Protein AF-X1PRW5-F1 (afdb_monomer_lite)

Secondary structure (DSSP, 8-state):
--SSS--HHHHHHHHHHHHHHT--HHHHHHHHHHHHHHHHTTSS-TTTTTT----TT-HHHHHHHHHHHHHT-TTHHHHTTHHHHHHHHH-TTGGGT--EETTEEP-SS-TTT-HHHHHHHHHSSSTT-STT--STTPPTT-SPP--TT-SSS-HHHHHHHHHHHHHHHHTT--HHHHTT-SSTHHHHHHHHHHH-----HHHHHHHHHHHHHHHHHHHHHTT--GGGPPPP--

Sequence (234 aa):
MNCSGFNLESIIKANDICNRYGLDTISAGATIAFAIECYENGIITKADTDGIEMTWGNHESIVAMTEKLAKREGFGTVLADGVKVAAEKIGKGSEKYAIHIHGQELPAHDPKLGYFYQTTYRLDATPARHTQGSEEGAPPGLLPDFDKESFSGRGEAHKVGSNFNHIVNSAGMCMFMAMTLPAADVVTEFMSAVTGWDMTMGELLKTGERISNLRQAFNIREGLNPLQFKVPDR

Organism: NCBI:txid412755

Radius of gyration: 20.56 Å; chains: 1; bounding box: 47×37×55 Å

Foldseek 3Di:
DPQDADDPVLVVLLVVLCVVLVHDPQQLVLLLNLVQVCDVVVLDHCVQLVNQNSHRNPSVSSNVLSNCLSVCHRNSVLSVQGLVSSCVVSPPPSVLSRAAWVRHHAGDDDCVPVLLQVCCQLPFLHHRDPQLWALPLAAPPQADDDDRPDNPDRVRSRLSGSLLSQLCVVVVHDSVVRSPDNGSCVSQVVCCVVPVDNDDSVRSSVVSVVVRVVSVVVCVVVVHDSVPIDHNPD

Structure (mmCIF, N/CA/C/O backbone):
data_AF-X1PRW5-F1
#
_entry.id   AF-X1PRW5-F1
#
loop_
_atom_site.group_PDB
_atom_site.id
_atom_site.type_symbol
_atom_site.label_atom_id
_atom_site.label_alt_id
_atom_site.label_comp_id
_atom_site.label_asym_id
_atom_site.label_entity_id
_atom_site.label_seq_id
_atom_site.pdbx_PDB_ins_code
_atom_site.Cartn_x
_atom_site.Cartn_y
_atom_site.Cartn_z
_atom_site.occupancy
_atom_site.B_iso_or_equiv
_atom_site.auth_seq_id
_atom_site.auth_comp_id
_atom_site.auth_asym_id
_atom_site.auth_atom_id
_atom_site.pdbx_PDB_model_num
ATOM 1 N N . MET A 1 1 ? 3.510 0.772 11.621 1.00 53.69 1 MET A N 1
ATOM 2 C CA . MET A 1 1 ? 2.218 1.003 12.305 1.00 53.69 1 MET A CA 1
ATOM 3 C C . MET A 1 1 ? 2.063 2.491 12.540 1.00 53.69 1 MET A C 1
ATOM 5 O O . MET A 1 1 ? 2.949 3.085 13.142 1.00 53.69 1 MET A O 1
ATOM 9 N N . ASN A 1 2 ? 0.972 3.076 12.050 1.00 62.53 2 ASN A N 1
ATOM 10 C CA . ASN A 1 2 ? 0.712 4.518 12.081 1.00 62.53 2 ASN A CA 1
ATOM 11 C C . ASN A 1 2 ? -0.259 4.859 13.227 1.00 62.53 2 ASN A C 1
ATOM 13 O O . ASN A 1 2 ? -1.353 5.348 12.977 1.00 62.53 2 ASN A O 1
ATOM 17 N N . CYS A 1 3 ? 0.104 4.533 14.474 1.00 63.91 3 CYS A N 1
ATOM 18 C CA . CYS A 1 3 ? -0.812 4.612 15.626 1.00 63.91 3 CYS A CA 1
ATOM 19 C C . CYS A 1 3 ? -0.378 5.586 16.741 1.00 63.91 3 CYS A C 1
ATOM 21 O O . CYS A 1 3 ? -0.895 5.499 17.855 1.00 63.91 3 CYS A O 1
ATOM 23 N N . SER A 1 4 ? 0.534 6.521 16.436 1.00 67.31 4 SER A N 1
ATOM 24 C CA . SER A 1 4 ? 1.136 7.480 17.387 1.00 67.31 4 SER A CA 1
ATOM 25 C C . SER A 1 4 ? 1.838 6.811 18.589 1.00 67.31 4 SER A C 1
ATOM 27 O O . SER A 1 4 ? 1.732 5.609 18.791 1.00 67.31 4 SER A O 1
ATOM 29 N N . GLY A 1 5 ? 2.625 7.566 19.369 1.00 61.44 5 GLY A N 1
ATOM 30 C CA . GLY A 1 5 ? 3.293 7.046 20.577 1.00 61.44 5 GLY A CA 1
ATOM 31 C C . GLY A 1 5 ? 4.357 5.974 20.296 1.00 61.44 5 GLY A C 1
ATOM 32 O O . GLY A 1 5 ? 4.136 4.788 20.519 1.00 61.44 5 GLY A O 1
ATOM 33 N N . PHE A 1 6 ? 5.524 6.392 19.796 1.00 69.44 6 PHE A N 1
ATOM 34 C CA . PHE A 1 6 ? 6.603 5.494 19.367 1.00 69.44 6 PHE A CA 1
ATOM 35 C C . PHE A 1 6 ? 7.075 4.553 20.493 1.00 69.44 6 PHE A C 1
ATOM 37 O O . PHE A 1 6 ? 7.788 4.965 21.405 1.00 69.44 6 PHE A O 1
ATOM 44 N N . ASN A 1 7 ? 6.721 3.271 20.391 1.00 89.81 7 ASN A N 1
ATOM 45 C CA . ASN A 1 7 ? 7.249 2.189 21.218 1.00 89.81 7 ASN A CA 1
ATOM 46 C C . ASN A 1 7 ? 7.783 1.082 20.298 1.00 89.81 7 ASN A C 1
ATOM 48 O O . ASN A 1 7 ? 7.017 0.363 19.652 1.00 89.81 7 ASN A O 1
ATOM 52 N N . LEU A 1 8 ? 9.110 0.973 20.207 1.00 92.50 8 LEU A N 1
ATOM 53 C CA . LEU A 1 8 ? 9.770 0.073 19.260 1.00 92.50 8 LEU A CA 1
ATOM 54 C C . LEU A 1 8 ? 9.441 -1.403 19.525 1.00 92.50 8 LEU A C 1
ATOM 5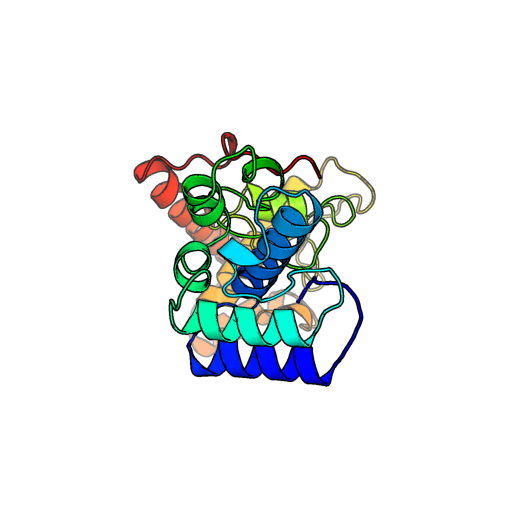6 O O . LEU A 1 8 ? 9.211 -2.153 18.580 1.00 92.50 8 LEU A O 1
ATOM 60 N N . GLU A 1 9 ? 9.369 -1.811 20.791 1.00 95.31 9 GLU A N 1
ATOM 61 C CA . GLU A 1 9 ? 9.072 -3.196 21.180 1.00 95.31 9 GLU A CA 1
ATOM 62 C C . GLU A 1 9 ? 7.692 -3.640 20.688 1.00 95.31 9 GLU A C 1
ATOM 64 O O . GLU A 1 9 ? 7.540 -4.725 20.129 1.00 95.31 9 GLU A O 1
ATOM 69 N N . SER A 1 10 ? 6.696 -2.767 20.809 1.00 93.94 10 SER A N 1
ATOM 70 C CA . SER A 1 10 ? 5.328 -3.042 20.369 1.00 93.94 10 SER A CA 1
ATOM 71 C C . SER A 1 10 ? 5.208 -3.054 18.848 1.00 93.94 10 SER A C 1
ATOM 73 O O . SER A 1 10 ? 4.496 -3.893 18.296 1.00 93.94 10 SER A O 1
ATOM 75 N N . ILE A 1 11 ? 5.964 -2.195 18.152 1.00 94.56 11 ILE A N 1
ATOM 76 C CA . ILE A 1 11 ? 6.066 -2.232 16.686 1.00 94.56 11 ILE A CA 1
ATOM 77 C C . ILE A 1 11 ? 6.661 -3.569 16.229 1.00 94.56 11 ILE A C 1
ATOM 79 O O . ILE A 1 11 ? 6.097 -4.221 15.348 1.00 94.56 11 ILE A O 1
ATOM 83 N N . ILE A 1 12 ? 7.766 -3.999 16.847 1.00 97.00 12 ILE A N 1
ATOM 84 C CA . ILE A 1 12 ? 8.397 -5.294 16.562 1.00 97.00 12 ILE A CA 1
ATOM 85 C C . ILE A 1 12 ? 7.413 -6.425 16.852 1.00 97.00 12 ILE A C 1
ATOM 87 O O . ILE A 1 12 ? 7.282 -7.338 16.035 1.00 97.00 12 ILE A O 1
ATOM 91 N N . LYS A 1 13 ? 6.686 -6.359 17.974 1.00 97.69 13 LYS A N 1
ATOM 92 C CA . LYS A 1 13 ? 5.756 -7.416 18.354 1.00 97.69 13 LYS A CA 1
ATOM 93 C C . LYS A 1 13 ? 4.585 -7.535 17.385 1.00 97.69 13 LYS A C 1
ATOM 95 O O . LYS A 1 13 ? 4.296 -8.642 16.946 1.00 97.69 13 LYS A O 1
ATOM 100 N N . ALA A 1 14 ? 3.931 -6.440 17.008 1.00 97.00 14 ALA A N 1
ATOM 101 C CA . ALA A 1 14 ? 2.835 -6.528 16.045 1.00 97.00 14 ALA A CA 1
ATOM 102 C C . ALA A 1 14 ? 3.321 -6.863 14.620 1.00 97.00 14 ALA A C 1
ATOM 104 O O . ALA A 1 14 ? 2.603 -7.541 13.887 1.00 97.00 14 ALA A O 1
ATOM 105 N N . ASN A 1 15 ? 4.565 -6.526 14.256 1.00 97.75 15 ASN A N 1
ATOM 106 C CA . ASN A 1 15 ? 5.196 -7.050 13.041 1.00 97.75 15 ASN A CA 1
ATOM 107 C C . ASN A 1 15 ? 5.444 -8.572 13.115 1.00 97.75 15 ASN A C 1
ATOM 109 O O . ASN A 1 15 ? 5.162 -9.278 12.151 1.00 97.75 15 ASN A O 1
ATOM 113 N N . ASP A 1 16 ? 5.923 -9.096 14.251 1.00 98.44 16 ASP A N 1
ATOM 114 C CA . ASP A 1 16 ? 6.062 -10.545 14.497 1.00 98.44 16 ASP A CA 1
ATOM 115 C C . ASP A 1 16 ? 4.712 -11.266 14.392 1.00 98.44 16 ASP A C 1
ATOM 117 O O . ASP A 1 16 ? 4.636 -12.309 13.746 1.00 98.44 16 ASP A O 1
ATOM 121 N N . ILE A 1 17 ? 3.638 -10.683 14.938 1.00 98.50 17 ILE A N 1
ATOM 122 C CA . ILE A 1 17 ? 2.271 -11.204 14.777 1.00 98.50 17 ILE A CA 1
ATOM 123 C C . ILE A 1 17 ? 1.905 -11.258 13.292 1.00 98.50 17 ILE A C 1
ATOM 125 O O . ILE A 1 17 ? 1.560 -12.327 12.791 1.00 98.50 17 ILE A O 1
ATOM 129 N N . CYS A 1 18 ? 2.037 -10.145 12.562 1.00 98.50 18 CYS A N 1
ATOM 130 C CA . CYS A 1 18 ? 1.708 -10.114 11.136 1.00 98.50 18 CYS A CA 1
ATOM 131 C C . CYS A 1 18 ? 2.486 -11.179 10.352 1.00 98.50 18 CYS A C 1
ATOM 133 O O . CYS A 1 18 ? 1.889 -11.939 9.596 1.00 98.50 18 CYS A O 1
ATOM 135 N N . ASN A 1 19 ? 3.789 -11.316 10.599 1.00 98.38 19 ASN A N 1
ATOM 136 C CA . ASN A 1 19 ? 4.620 -12.313 9.929 1.00 98.38 19 ASN A CA 1
ATOM 137 C C . ASN A 1 19 ? 4.213 -13.756 10.263 1.00 98.38 19 ASN A C 1
ATOM 139 O O . ASN A 1 19 ? 4.172 -14.597 9.367 1.00 98.38 19 ASN A O 1
ATOM 143 N N . ARG A 1 20 ? 3.897 -14.062 11.530 1.00 98.44 20 ARG A N 1
ATOM 144 C CA . ARG A 1 20 ? 3.503 -15.419 11.955 1.00 98.44 20 ARG A CA 1
ATOM 145 C C . ARG A 1 20 ? 2.155 -15.852 11.395 1.00 98.44 20 ARG A C 1
ATOM 147 O O . ARG A 1 20 ? 1.983 -17.035 11.119 1.00 98.44 20 ARG A O 1
ATOM 154 N N . TYR A 1 21 ? 1.227 -14.912 11.236 1.00 98.38 21 TYR A N 1
ATOM 155 C CA . TYR A 1 21 ? -0.113 -15.181 10.710 1.00 98.38 21 TYR A CA 1
ATOM 156 C C . TYR A 1 21 ? -0.256 -14.887 9.208 1.00 98.38 21 TYR A C 1
ATOM 158 O O . TYR A 1 21 ? -1.325 -15.114 8.652 1.00 98.38 21 TYR A O 1
ATOM 166 N N . GLY A 1 22 ? 0.802 -14.415 8.537 1.00 98.00 22 GLY A N 1
ATOM 167 C CA . GLY A 1 22 ? 0.778 -14.111 7.104 1.00 98.00 22 GLY A CA 1
ATOM 168 C C . GLY A 1 22 ? -0.085 -12.896 6.745 1.00 98.00 22 GLY A C 1
ATOM 169 O O . GLY A 1 22 ? -0.762 -12.906 5.720 1.00 98.00 22 GLY A O 1
ATOM 170 N N . LEU A 1 23 ? -0.090 -11.866 7.593 1.00 98.19 23 LEU A N 1
ATOM 171 C CA . LEU A 1 23 ? -0.834 -10.625 7.382 1.00 98.19 23 LEU A CA 1
ATOM 172 C C . LEU A 1 23 ? 0.030 -9.550 6.721 1.00 98.19 23 LEU A C 1
ATOM 174 O O . LEU A 1 23 ? 1.207 -9.390 7.045 1.00 98.19 23 LEU A O 1
ATOM 178 N N . ASP A 1 24 ? -0.594 -8.742 5.865 1.00 97.81 24 ASP A N 1
ATOM 179 C CA . ASP A 1 24 ? 0.003 -7.499 5.384 1.00 97.81 24 ASP A CA 1
ATOM 180 C C . ASP A 1 24 ? 0.090 -6.471 6.522 1.00 97.81 24 ASP A C 1
ATOM 182 O O . ASP A 1 24 ? -0.923 -6.047 7.080 1.00 97.81 24 ASP A O 1
ATOM 186 N N . THR A 1 25 ? 1.309 -6.041 6.845 1.00 97.44 25 THR A N 1
ATOM 187 C CA . THR A 1 25 ? 1.573 -5.083 7.925 1.00 97.44 25 THR A CA 1
ATOM 188 C C . THR A 1 25 ? 1.007 -3.693 7.641 1.00 97.44 25 THR A C 1
ATOM 190 O O . THR A 1 25 ? 0.680 -2.974 8.592 1.00 97.44 25 THR A O 1
ATOM 193 N N . ILE A 1 26 ? 0.866 -3.310 6.365 1.00 97.12 26 ILE A N 1
ATOM 194 C CA . ILE A 1 26 ? 0.275 -2.024 5.973 1.00 97.12 26 ILE A CA 1
ATOM 195 C C . ILE A 1 26 ? -1.218 -2.048 6.290 1.00 97.12 26 ILE A C 1
ATOM 197 O O . ILE A 1 26 ? -1.680 -1.251 7.110 1.00 97.12 26 ILE A O 1
ATOM 201 N N . SER A 1 27 ? -1.947 -3.002 5.710 1.00 98.00 27 SER A N 1
ATOM 202 C CA . SER A 1 27 ? -3.396 -3.121 5.893 1.00 98.00 27 SER A CA 1
ATOM 203 C C . SER A 1 27 ? -3.765 -3.430 7.347 1.00 98.00 27 SER A C 1
ATOM 205 O O . SER A 1 27 ? -4.690 -2.819 7.883 1.00 98.00 27 SER A O 1
ATOM 207 N N . ALA A 1 28 ? -3.006 -4.289 8.043 1.00 98.12 28 ALA A N 1
ATOM 208 C CA . ALA A 1 28 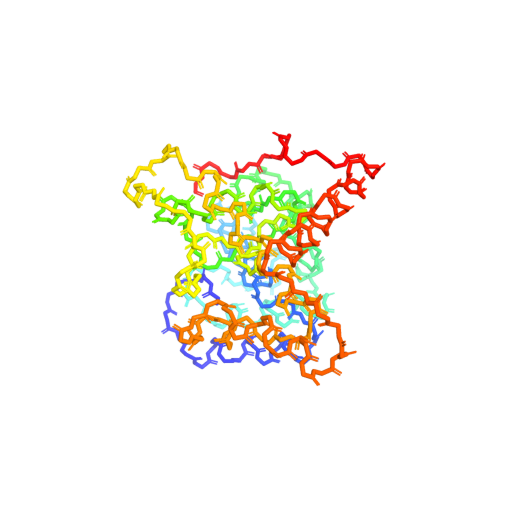? -3.202 -4.530 9.474 1.00 98.12 28 ALA A CA 1
ATOM 209 C C . ALA A 1 28 ? -3.012 -3.240 10.287 1.00 98.12 28 ALA A C 1
ATOM 211 O O . ALA A 1 28 ? -3.884 -2.864 11.068 1.00 98.12 28 ALA A O 1
ATOM 212 N N . GLY A 1 29 ? -1.911 -2.514 10.067 1.00 96.94 29 GLY A N 1
ATOM 213 C CA . GLY A 1 29 ? -1.639 -1.263 10.774 1.00 96.94 29 GLY A CA 1
ATOM 214 C C . GLY A 1 29 ? -2.689 -0.180 10.515 1.00 96.94 29 GLY A C 1
ATOM 215 O O . GLY A 1 29 ? -3.122 0.487 11.454 1.00 96.94 29 GLY A O 1
ATOM 216 N N . ALA A 1 30 ? -3.122 -0.023 9.264 1.00 97.31 30 ALA A N 1
ATOM 217 C CA . ALA A 1 30 ? -4.175 0.916 8.884 1.00 97.31 30 ALA A CA 1
ATOM 218 C C . ALA A 1 30 ? -5.539 0.527 9.479 1.00 97.31 30 ALA A C 1
ATOM 220 O O . ALA A 1 30 ? -6.275 1.393 9.947 1.00 97.31 30 ALA A O 1
ATOM 221 N N . THR A 1 31 ? -5.842 -0.769 9.555 1.00 98.38 31 THR A N 1
ATOM 222 C CA . THR A 1 31 ? -7.077 -1.272 10.170 1.00 98.38 31 THR A CA 1
ATOM 223 C C . THR A 1 31 ? -7.113 -1.046 11.679 1.00 98.38 31 THR A C 1
ATOM 225 O O . THR A 1 31 ? -8.146 -0.652 12.225 1.00 98.38 31 THR A O 1
ATOM 228 N N . ILE A 1 32 ? -5.984 -1.225 12.368 1.00 98.19 32 ILE A N 1
ATOM 229 C CA . ILE A 1 32 ? -5.884 -0.893 13.793 1.00 98.19 32 ILE A CA 1
ATOM 230 C C . ILE A 1 32 ? -6.011 0.619 14.016 1.00 98.19 32 ILE A C 1
ATOM 232 O O . ILE A 1 32 ? -6.745 1.036 14.909 1.00 98.19 32 ILE A O 1
ATOM 236 N N . ALA A 1 33 ? -5.368 1.446 13.185 1.00 97.56 33 ALA A N 1
ATOM 237 C CA . ALA A 1 33 ? -5.516 2.902 13.247 1.00 97.56 33 ALA A CA 1
ATOM 238 C C . ALA A 1 33 ? -6.976 3.345 13.034 1.00 97.56 33 ALA A C 1
ATOM 240 O O . ALA A 1 33 ? -7.482 4.180 13.780 1.00 97.56 33 ALA A O 1
ATOM 241 N N . PHE A 1 34 ? -7.680 2.729 12.081 1.00 98.19 34 PHE A N 1
ATOM 242 C CA . PHE A 1 34 ? -9.111 2.936 11.859 1.00 98.19 34 PHE A CA 1
ATOM 243 C C . PHE A 1 34 ? -9.955 2.598 13.099 1.00 98.19 34 PHE A C 1
ATOM 245 O O . PHE A 1 34 ? -10.841 3.372 13.469 1.00 98.19 34 PHE A O 1
ATOM 252 N N . ALA A 1 35 ? -9.669 1.478 13.771 1.00 98.38 35 ALA A N 1
ATOM 253 C CA . ALA A 1 35 ? -10.365 1.096 14.998 1.00 98.38 35 ALA A CA 1
ATOM 254 C C . ALA A 1 35 ? -10.123 2.103 16.137 1.00 98.38 35 ALA A C 1
ATOM 256 O O . ALA A 1 35 ? -11.071 2.472 16.829 1.00 98.38 35 ALA A O 1
ATOM 257 N N . ILE A 1 36 ? -8.884 2.583 16.299 1.00 98.31 36 ILE A N 1
ATOM 258 C CA . ILE A 1 36 ? -8.545 3.631 17.275 1.00 98.31 36 ILE A CA 1
ATOM 259 C C . ILE A 1 36 ? -9.337 4.906 16.988 1.00 98.31 36 ILE A C 1
ATOM 261 O O . ILE A 1 36 ? -9.973 5.465 17.878 1.00 98.31 36 ILE A O 1
ATOM 265 N N . GLU A 1 37 ? -9.360 5.347 15.732 1.00 97.75 37 GLU A N 1
ATOM 266 C CA . GLU A 1 37 ? -10.056 6.578 15.374 1.00 97.75 37 GLU A CA 1
ATOM 267 C C . GLU A 1 37 ? -11.575 6.462 15.560 1.00 97.75 37 GLU A C 1
ATOM 269 O O . GLU A 1 37 ? -12.209 7.383 16.080 1.00 97.75 37 GLU A O 1
ATOM 274 N N . CYS A 1 38 ? -12.163 5.311 15.222 1.00 98.50 38 CYS A N 1
ATOM 275 C CA . CYS A 1 38 ? -13.565 5.027 15.521 1.00 98.50 38 CYS A CA 1
ATOM 276 C C . CYS A 1 38 ? -13.846 5.065 17.028 1.00 98.50 38 CYS A C 1
ATOM 278 O O . CYS A 1 38 ? -14.889 5.571 17.442 1.00 98.50 38 CYS A O 1
ATOM 280 N N . TYR A 1 39 ? -12.939 4.541 17.851 1.00 98.56 39 TYR A N 1
ATOM 281 C CA . TYR A 1 39 ? -13.097 4.522 19.303 1.00 98.56 39 TYR A CA 1
ATOM 282 C C . TYR A 1 39 ? -13.032 5.933 19.895 1.00 98.56 39 TYR A C 1
ATOM 284 O O . TYR A 1 39 ? -13.921 6.330 20.646 1.00 98.56 39 TYR A O 1
ATOM 292 N N . GLU A 1 40 ? -12.038 6.734 19.506 1.00 97.94 40 GLU A N 1
ATOM 293 C CA . GLU A 1 40 ? -11.898 8.110 20.001 1.00 97.94 40 GLU A CA 1
ATOM 294 C C . GLU A 1 40 ? -13.038 9.034 19.561 1.00 97.94 40 GLU A C 1
ATOM 296 O O . GLU A 1 40 ? -13.379 9.982 20.267 1.00 97.94 40 GLU A O 1
ATOM 301 N N . ASN A 1 41 ? -13.674 8.731 18.429 1.00 98.00 41 ASN A N 1
ATOM 302 C CA . ASN A 1 41 ? -14.858 9.446 17.957 1.00 98.00 41 ASN A CA 1
ATOM 303 C C . ASN A 1 41 ? -16.180 8.839 18.472 1.00 98.00 41 ASN A C 1
ATOM 305 O O . ASN A 1 41 ? -17.253 9.240 18.022 1.00 98.00 41 ASN A O 1
ATOM 309 N N . GLY A 1 42 ? -16.133 7.878 19.403 1.00 98.06 42 GLY A N 1
ATOM 310 C CA . GLY A 1 42 ? -17.316 7.286 20.036 1.00 98.06 42 GLY A CA 1
ATOM 311 C C . GLY A 1 42 ? -18.171 6.406 19.116 1.00 98.06 42 GLY A C 1
ATOM 312 O O . GLY A 1 42 ? -19.320 6.104 19.442 1.00 98.06 42 GLY A O 1
ATOM 313 N N . ILE A 1 43 ? -17.637 5.997 17.964 1.00 98.56 43 ILE A N 1
ATOM 314 C CA . ILE A 1 43 ? -18.314 5.126 16.996 1.00 98.56 43 ILE A CA 1
ATOM 315 C C . ILE A 1 43 ? -18.363 3.682 17.506 1.00 98.56 43 ILE A C 1
ATOM 317 O O . ILE A 1 43 ? -19.391 2.997 17.398 1.00 98.56 43 ILE A O 1
ATOM 321 N N . ILE A 1 44 ? -17.247 3.246 18.090 1.00 98.50 44 ILE A N 1
ATOM 322 C CA . ILE A 1 44 ? -17.112 1.984 18.816 1.00 98.50 44 ILE A CA 1
ATOM 323 C C . ILE A 1 44 ? -16.729 2.281 20.264 1.00 98.50 44 ILE A C 1
ATOM 325 O O . ILE A 1 44 ? -16.202 3.345 20.582 1.00 98.50 44 ILE A O 1
ATOM 329 N N . THR A 1 45 ? -17.014 1.341 21.149 1.00 98.31 45 THR A N 1
ATOM 330 C CA . THR A 1 45 ? -16.869 1.494 22.595 1.00 98.31 45 THR A CA 1
ATOM 331 C C . THR A 1 45 ? -16.009 0.382 23.176 1.00 98.31 45 THR A C 1
ATOM 333 O O . THR A 1 45 ? -15.765 -0.641 22.540 1.00 98.31 45 THR A O 1
ATOM 336 N N . LYS A 1 46 ? -15.609 0.540 24.440 1.00 97.75 46 LYS A N 1
ATOM 337 C CA . LYS A 1 46 ? -14.873 -0.487 25.192 1.00 97.75 46 LYS A CA 1
ATOM 338 C C . LYS A 1 46 ? -15.626 -1.822 25.273 1.00 97.75 46 LYS A C 1
ATOM 340 O O . LYS A 1 46 ? -15.004 -2.870 25.399 1.00 97.75 46 LYS A O 1
ATOM 345 N N . ALA A 1 47 ? -16.958 -1.788 25.207 1.00 97.94 47 ALA A N 1
ATOM 346 C CA . ALA A 1 47 ? -17.777 -2.994 25.186 1.00 97.94 47 ALA A CA 1
ATOM 347 C C . ALA A 1 47 ? -17.676 -3.737 23.844 1.00 97.94 47 ALA A C 1
ATOM 349 O O . ALA A 1 47 ? -17.659 -4.963 23.839 1.00 97.94 47 ALA A O 1
ATOM 350 N N . ASP A 1 48 ? -17.561 -3.009 22.728 1.00 97.75 48 ASP A N 1
ATOM 351 C CA . ASP A 1 48 ? -17.411 -3.610 21.398 1.00 97.75 48 ASP A CA 1
ATOM 352 C C . ASP A 1 48 ? -16.058 -4.323 21.255 1.00 97.75 48 ASP A C 1
ATOM 354 O O . ASP A 1 48 ? -15.952 -5.329 20.561 1.00 97.75 48 ASP A O 1
ATOM 358 N N . THR A 1 49 ? -15.023 -3.821 21.933 1.00 97.75 49 THR A N 1
ATOM 359 C CA . THR A 1 49 ? -13.623 -4.257 21.815 1.00 97.75 49 THR A CA 1
ATOM 360 C C . THR A 1 49 ? -13.184 -5.247 22.899 1.00 97.75 49 THR A C 1
ATOM 362 O O . THR A 1 49 ? -11.995 -5.332 23.209 1.00 97.75 49 THR A O 1
ATOM 365 N N . ASP A 1 50 ? -14.118 -5.997 23.494 1.00 95.75 50 ASP A N 1
ATOM 366 C CA . ASP A 1 50 ? -13.856 -6.963 24.578 1.00 95.75 50 ASP A CA 1
ATOM 367 C C . ASP A 1 50 ? -13.102 -6.357 25.782 1.00 95.75 50 ASP A C 1
ATOM 369 O O . ASP A 1 50 ? -12.279 -7.012 26.423 1.00 95.75 50 ASP A O 1
ATOM 373 N N . GLY A 1 51 ? -13.348 -5.083 26.092 1.00 97.25 51 GLY A N 1
ATOM 374 C CA . GLY A 1 51 ? -12.688 -4.383 27.192 1.00 97.25 51 GLY A CA 1
ATOM 375 C C . GLY A 1 51 ? -11.383 -3.672 26.820 1.00 97.25 51 GLY A C 1
ATOM 376 O O . GLY A 1 51 ? -10.804 -3.020 27.690 1.00 97.25 51 GLY A O 1
ATOM 377 N N . ILE A 1 52 ? -10.920 -3.760 25.570 1.00 98.06 52 ILE A N 1
ATOM 378 C CA . ILE A 1 52 ? -9.666 -3.139 25.116 1.00 98.06 52 ILE A CA 1
ATOM 379 C C . ILE A 1 52 ? -9.896 -1.657 24.790 1.00 98.06 52 ILE A C 1
ATOM 381 O O . ILE A 1 52 ? -10.735 -1.313 23.959 1.00 98.06 52 ILE A O 1
ATOM 385 N N . GLU A 1 53 ? -9.134 -0.759 25.412 1.00 97.75 53 GLU A N 1
ATOM 386 C CA . GLU A 1 53 ? -9.238 0.684 25.159 1.00 97.75 53 GLU A CA 1
ATOM 387 C C . GLU A 1 53 ? -8.413 1.078 23.930 1.00 97.75 53 GLU A C 1
ATOM 389 O O . GLU A 1 53 ? -7.188 1.193 23.998 1.00 97.75 53 GLU A O 1
ATOM 394 N N . MET A 1 54 ? -9.087 1.270 22.796 1.00 97.44 54 MET A N 1
ATOM 395 C CA . MET A 1 54 ? -8.451 1.577 21.513 1.00 97.44 54 MET A CA 1
ATOM 396 C C . MET A 1 54 ? -8.153 3.079 21.383 1.00 97.44 54 MET A C 1
ATOM 398 O O . MET A 1 54 ? -8.827 3.785 20.647 1.00 97.44 54 MET A O 1
ATOM 402 N N . THR A 1 55 ? -7.154 3.584 22.104 1.00 96.44 55 THR A N 1
ATOM 403 C CA . THR A 1 55 ? -6.718 4.996 22.050 1.00 96.44 55 THR A CA 1
ATOM 404 C C . THR A 1 55 ? -5.355 5.151 21.370 1.00 96.44 55 THR A C 1
ATOM 406 O O . THR A 1 55 ? -4.559 4.203 21.334 1.00 96.44 55 THR A O 1
ATOM 409 N N . TRP A 1 56 ? -5.055 6.335 20.819 1.00 95.75 56 TRP A N 1
ATOM 410 C CA . TRP A 1 56 ? -3.747 6.574 20.192 1.00 95.75 56 TRP A CA 1
ATOM 411 C C . TRP A 1 56 ? -2.605 6.411 21.201 1.00 95.75 56 TRP A C 1
ATOM 413 O O . TRP A 1 56 ? -2.686 6.861 22.343 1.00 95.75 56 TRP A O 1
ATOM 423 N N . GLY A 1 57 ? -1.511 5.782 20.768 1.00 93.25 57 GLY A N 1
ATOM 424 C CA . GLY A 1 57 ? -0.342 5.531 21.614 1.00 93.25 57 GLY A CA 1
ATOM 425 C C . GLY A 1 57 ? -0.512 4.432 22.671 1.00 93.25 57 GLY A C 1
ATOM 426 O O . GLY A 1 57 ? 0.469 4.105 23.339 1.00 93.25 57 GLY A O 1
ATOM 427 N N . ASN A 1 58 ? -1.695 3.818 22.813 1.00 95.75 58 ASN A N 1
ATOM 428 C CA . ASN A 1 58 ? -1.877 2.668 23.699 1.00 95.75 58 ASN A CA 1
ATOM 429 C C . ASN A 1 58 ? -1.313 1.394 23.054 1.00 95.75 58 ASN A C 1
ATOM 431 O O . ASN A 1 58 ? -1.992 0.653 22.338 1.00 95.75 58 ASN A O 1
ATOM 435 N N . HIS A 1 59 ? -0.031 1.158 23.306 1.00 95.75 59 HIS A N 1
ATOM 436 C CA . HIS A 1 59 ? 0.727 0.089 22.678 1.00 95.75 59 HIS A CA 1
ATOM 437 C C . HIS A 1 59 ? 0.245 -1.321 23.061 1.00 95.75 59 HIS A C 1
ATOM 439 O O . HIS A 1 59 ? 0.274 -2.219 22.218 1.00 95.75 59 HIS A O 1
ATOM 445 N N . GLU A 1 60 ? -0.257 -1.520 24.286 1.00 96.00 60 GLU A N 1
ATOM 446 C CA . GLU A 1 60 ? -0.813 -2.810 24.724 1.00 96.00 60 GLU A CA 1
ATOM 447 C C . GLU A 1 60 ? -2.093 -3.139 23.954 1.00 96.00 60 GLU A C 1
ATOM 449 O O . GLU A 1 60 ? -2.220 -4.237 23.406 1.00 96.00 60 GLU A O 1
ATOM 454 N N . SER A 1 61 ? -2.998 -2.164 23.827 1.00 97.06 61 SER A N 1
ATOM 455 C CA . SER A 1 61 ? -4.231 -2.307 23.047 1.00 97.06 61 SER A CA 1
ATOM 456 C C . SER A 1 61 ? -3.957 -2.583 21.570 1.00 97.06 61 SER A C 1
ATOM 458 O O . SER A 1 61 ? -4.605 -3.448 20.980 1.00 97.06 61 SER A O 1
ATOM 460 N N . ILE A 1 62 ? -2.973 -1.900 20.972 1.00 97.25 62 ILE A N 1
ATOM 461 C CA . ILE A 1 62 ? -2.569 -2.116 19.573 1.00 97.25 62 ILE A CA 1
ATOM 462 C C . ILE A 1 62 ? -2.104 -3.559 19.361 1.00 97.25 62 ILE A C 1
ATOM 464 O O . ILE A 1 62 ? -2.585 -4.233 18.446 1.00 97.25 62 ILE A O 1
ATOM 468 N N . VAL A 1 63 ? -1.196 -4.057 20.206 1.00 97.94 63 VAL A N 1
ATOM 469 C CA . VAL A 1 63 ? -0.672 -5.426 20.089 1.00 97.94 63 VAL A CA 1
ATOM 470 C C . VAL A 1 63 ? -1.781 -6.454 20.323 1.00 97.94 63 VAL A C 1
ATOM 472 O O . VAL A 1 63 ? -1.931 -7.380 19.524 1.00 97.94 63 VAL A O 1
ATOM 475 N N . ALA A 1 64 ? -2.599 -6.267 21.363 1.00 98.31 64 ALA A N 1
ATOM 476 C CA . ALA A 1 64 ? -3.700 -7.171 21.688 1.00 98.31 64 ALA A CA 1
ATOM 477 C C . ALA A 1 64 ? -4.743 -7.242 20.561 1.00 98.31 64 ALA A C 1
ATOM 479 O O . ALA A 1 64 ? -5.147 -8.333 20.155 1.00 98.31 64 ALA A O 1
ATOM 480 N N . MET A 1 65 ? -5.148 -6.094 20.011 1.00 98.56 65 MET A N 1
ATOM 481 C CA . MET A 1 65 ? -6.112 -6.059 18.913 1.00 98.56 65 MET A CA 1
ATOM 482 C C . MET A 1 65 ? -5.517 -6.602 17.607 1.00 98.56 65 MET A C 1
ATOM 484 O O . MET A 1 65 ? -6.235 -7.246 16.847 1.00 98.56 65 MET A O 1
ATOM 488 N N . THR A 1 66 ? -4.212 -6.431 17.366 1.00 98.44 66 THR A N 1
ATOM 489 C CA . THR A 1 66 ? -3.529 -7.050 16.213 1.00 98.44 66 THR A CA 1
ATOM 490 C C . THR A 1 66 ? -3.571 -8.581 16.296 1.00 98.44 66 THR A C 1
ATOM 492 O O . THR A 1 66 ? -3.879 -9.238 15.303 1.00 98.44 66 THR A O 1
ATOM 495 N N . GLU A 1 67 ? -3.331 -9.166 17.475 1.00 98.56 67 GLU A N 1
ATOM 496 C CA . GLU A 1 67 ? -3.448 -10.619 17.690 1.00 98.56 67 GLU A CA 1
ATOM 497 C C . GLU A 1 67 ? -4.894 -11.104 17.481 1.00 98.56 67 GLU A C 1
ATOM 499 O O . GLU A 1 67 ? -5.123 -12.107 16.802 1.00 98.56 67 GLU A O 1
ATOM 504 N N . LYS A 1 68 ? -5.885 -10.375 18.013 1.00 98.75 68 LYS A N 1
ATOM 505 C CA . LYS A 1 68 ? -7.308 -10.705 17.828 1.00 98.75 68 LYS A CA 1
ATOM 506 C C . LYS A 1 68 ? -7.747 -10.592 16.370 1.00 98.75 68 LYS A C 1
ATOM 508 O O . LYS A 1 68 ? -8.516 -11.434 15.910 1.00 98.75 68 LYS A O 1
ATOM 513 N N . LEU A 1 69 ? -7.262 -9.586 15.640 1.00 98.56 69 LEU A N 1
ATOM 514 C CA . LEU A 1 69 ? -7.462 -9.445 14.195 1.00 98.56 69 LEU A CA 1
ATOM 515 C C . LEU A 1 69 ? -6.903 -10.670 13.469 1.00 98.56 69 LEU A C 1
ATOM 517 O O . LEU A 1 69 ? -7.624 -11.296 12.694 1.00 98.56 69 LEU A O 1
ATOM 521 N N . ALA A 1 70 ? -5.664 -11.060 13.778 1.00 98.56 70 ALA A N 1
ATOM 522 C CA . ALA A 1 70 ? -5.006 -12.211 13.167 1.00 98.56 70 ALA A CA 1
ATOM 523 C C . ALA A 1 70 ? -5.757 -13.530 13.396 1.00 98.56 70 ALA A C 1
ATOM 525 O O . ALA A 1 70 ? -5.855 -14.358 12.491 1.00 98.56 70 ALA A O 1
ATOM 526 N N . LYS A 1 71 ? -6.331 -13.703 14.590 1.00 98.50 71 LYS A N 1
ATOM 527 C CA . LYS A 1 71 ? -7.095 -14.897 14.972 1.00 98.50 71 LYS A CA 1
ATOM 528 C C . LYS A 1 71 ? -8.578 -14.843 14.612 1.00 98.50 71 LYS A C 1
ATOM 530 O O . LYS A 1 71 ? -9.266 -15.844 14.792 1.00 98.50 71 LYS A O 1
ATOM 535 N N . ARG A 1 72 ? -9.078 -13.703 14.116 1.00 98.38 72 ARG A N 1
ATOM 536 C CA . ARG A 1 72 ? -10.518 -13.433 13.944 1.00 98.38 72 ARG A CA 1
ATOM 537 C C . ARG A 1 72 ? -11.306 -13.706 15.235 1.00 98.38 72 ARG A C 1
ATOM 539 O O . ARG A 1 72 ? -12.281 -14.450 15.241 1.00 98.38 72 ARG A O 1
ATOM 546 N N . GLU A 1 73 ? -10.863 -13.112 16.340 1.00 98.50 73 GLU A N 1
ATOM 547 C CA . GLU A 1 73 ? -11.478 -13.275 17.663 1.00 98.50 73 GLU A CA 1
ATOM 548 C C . GLU A 1 73 ? -12.156 -11.987 18.133 1.00 98.50 73 GLU A C 1
ATOM 550 O O . GLU A 1 73 ? -11.544 -10.915 18.144 1.00 98.50 73 GLU A O 1
ATOM 555 N N . GLY A 1 74 ? -13.408 -12.092 18.588 1.00 97.94 74 GLY A N 1
ATOM 556 C CA . GLY A 1 74 ? -14.182 -10.943 19.070 1.00 97.94 74 GLY A CA 1
ATOM 557 C C . GLY A 1 74 ? -14.219 -9.822 18.031 1.00 97.94 74 GLY A C 1
ATOM 558 O O . GLY A 1 74 ? -14.460 -10.086 16.847 1.00 97.94 74 GLY A O 1
ATOM 559 N N . PHE A 1 75 ? -13.898 -8.593 18.446 1.00 98.31 75 PHE A N 1
ATOM 560 C CA . PHE A 1 75 ? -13.844 -7.443 17.533 1.00 98.31 75 PHE A CA 1
ATOM 561 C C . PHE A 1 75 ? -12.805 -7.585 16.407 1.00 98.31 75 PHE A C 1
ATOM 563 O O . PHE A 1 75 ? -12.975 -7.012 15.332 1.00 98.31 75 PHE A O 1
ATOM 570 N N . GLY A 1 76 ? -11.779 -8.423 16.584 1.00 98.38 76 GLY A N 1
ATOM 571 C CA . GLY A 1 76 ? -10.829 -8.752 15.521 1.00 98.38 76 GLY A CA 1
ATOM 572 C C . GLY A 1 76 ? -11.498 -9.352 14.278 1.00 98.38 76 GLY A C 1
ATOM 573 O O . GLY A 1 76 ? -11.056 -9.095 13.164 1.00 98.38 76 GLY A O 1
ATOM 574 N N . THR A 1 77 ? -12.620 -10.064 14.437 1.00 98.62 77 THR A N 1
ATOM 575 C CA . THR A 1 77 ? -13.434 -10.599 13.323 1.00 98.62 77 THR A CA 1
ATOM 576 C C . THR A 1 77 ? -14.039 -9.500 12.451 1.00 98.62 77 THR A C 1
ATOM 578 O O . THR A 1 77 ? -14.206 -9.672 11.242 1.00 98.62 77 THR A O 1
ATOM 581 N N . VAL A 1 78 ? -14.393 -8.366 13.062 1.00 98.44 78 VAL A N 1
ATOM 582 C CA . VAL A 1 78 ? -14.939 -7.204 12.349 1.00 98.44 78 VAL A CA 1
ATOM 583 C C . VAL A 1 78 ? -13.848 -6.579 11.483 1.00 98.44 78 VAL A C 1
ATOM 585 O O . VAL A 1 78 ? -14.102 -6.255 10.324 1.00 98.44 78 VAL A O 1
ATOM 588 N N . LEU A 1 79 ? -12.635 -6.490 12.031 1.00 98.50 79 LEU A N 1
ATOM 589 C CA . LEU A 1 79 ? -11.471 -5.851 11.420 1.00 98.50 79 LEU A CA 1
ATOM 590 C C . LEU A 1 79 ? -10.763 -6.711 10.359 1.00 98.50 79 LEU A C 1
ATOM 592 O O . LEU A 1 79 ? -10.158 -6.173 9.439 1.00 98.50 79 LEU A O 1
ATOM 596 N N . ALA A 1 80 ? -10.836 -8.038 10.455 1.00 98.12 80 ALA A N 1
ATOM 597 C CA . ALA A 1 80 ? -10.005 -8.954 9.668 1.00 98.12 80 ALA A CA 1
ATOM 598 C C . ALA A 1 80 ? -10.213 -8.931 8.138 1.00 98.12 80 ALA A C 1
ATOM 600 O O . ALA A 1 80 ? -9.438 -9.563 7.423 1.00 98.12 80 ALA A O 1
ATOM 601 N N . ASP A 1 81 ? -11.234 -8.231 7.636 1.00 97.62 81 ASP A N 1
ATOM 602 C CA . ASP A 1 81 ? -11.518 -8.096 6.198 1.00 97.62 81 ASP A CA 1
ATOM 603 C C . ASP A 1 81 ? -11.153 -6.698 5.643 1.00 97.62 81 ASP A C 1
ATOM 605 O O . ASP A 1 81 ? -11.605 -6.324 4.560 1.00 97.62 81 ASP A O 1
ATOM 609 N N . GLY A 1 82 ? -10.342 -5.926 6.378 1.00 98.12 82 GLY A N 1
ATOM 610 C CA . GLY A 1 82 ? -9.854 -4.601 5.976 1.00 98.12 82 GLY A CA 1
ATOM 611 C C . GLY A 1 82 ? -10.822 -3.460 6.297 1.00 98.12 82 GLY A C 1
ATOM 612 O O . GLY A 1 82 ? -11.988 -3.674 6.650 1.00 98.12 82 GLY A O 1
ATOM 613 N N . VAL A 1 83 ? -10.351 -2.217 6.174 1.00 98.12 83 VAL A N 1
ATOM 614 C CA . VAL A 1 83 ? -11.072 -1.022 6.654 1.00 98.12 83 VAL A CA 1
ATOM 615 C C . VAL A 1 83 ? -12.385 -0.784 5.923 1.00 98.12 83 VAL A C 1
ATOM 617 O O . VAL A 1 83 ? -13.342 -0.323 6.539 1.00 98.12 83 VAL A O 1
ATOM 620 N N . LYS A 1 84 ? -12.461 -1.118 4.628 1.00 98.06 84 LYS A N 1
ATOM 621 C CA . LYS A 1 84 ? -13.687 -0.941 3.839 1.00 98.06 84 LYS A CA 1
ATOM 622 C C . LYS A 1 84 ? -14.816 -1.813 4.390 1.00 98.06 84 LYS A C 1
ATOM 624 O O . LYS A 1 84 ? -15.885 -1.310 4.717 1.00 98.06 84 LYS A O 1
ATOM 629 N N . VAL A 1 85 ? -14.554 -3.112 4.534 1.00 98.50 85 VAL A N 1
ATOM 630 C CA . VAL A 1 85 ? -15.543 -4.078 5.032 1.00 98.50 85 VAL A CA 1
ATOM 631 C C . VAL A 1 85 ? -15.814 -3.856 6.520 1.00 98.50 85 VAL A C 1
ATOM 633 O O . VAL A 1 85 ? -16.956 -3.966 6.965 1.00 98.50 85 VAL A O 1
ATOM 636 N N . ALA A 1 86 ? -14.791 -3.508 7.304 1.00 98.56 86 ALA A N 1
ATOM 637 C CA . ALA A 1 86 ? -14.964 -3.173 8.712 1.00 98.56 86 ALA A CA 1
ATOM 638 C C . ALA A 1 86 ? -15.885 -1.955 8.892 1.00 98.56 86 ALA A C 1
ATOM 640 O O . ALA A 1 86 ? -16.788 -2.005 9.724 1.00 98.56 86 ALA A O 1
ATOM 641 N N . ALA A 1 87 ? -15.719 -0.902 8.087 1.00 98.44 87 ALA A N 1
ATOM 642 C CA . ALA A 1 87 ? -16.595 0.266 8.123 1.00 98.44 87 ALA A CA 1
ATOM 643 C C . ALA A 1 87 ? -18.046 -0.075 7.746 1.00 98.44 87 ALA A C 1
ATOM 645 O O . ALA A 1 87 ? -18.976 0.356 8.425 1.00 98.44 87 ALA A O 1
ATOM 646 N N . GLU A 1 88 ? -18.256 -0.914 6.726 1.00 98.25 88 GLU A N 1
ATOM 647 C CA . GLU A 1 88 ? -19.593 -1.408 6.359 1.00 98.25 88 GLU A CA 1
ATOM 648 C C . GLU A 1 88 ? -20.255 -2.185 7.512 1.00 98.25 88 GLU A C 1
ATOM 650 O O . GLU A 1 88 ? -21.432 -1.972 7.808 1.00 98.25 88 GLU A O 1
ATOM 655 N N . LYS A 1 89 ? -19.497 -3.050 8.203 1.00 98.25 89 LYS A N 1
ATOM 656 C CA . LYS A 1 89 ? -19.984 -3.830 9.356 1.00 98.25 89 LYS A CA 1
ATOM 657 C C . LYS A 1 89 ? -20.276 -2.961 10.584 1.00 98.25 89 LYS A C 1
ATOM 659 O O . LYS A 1 89 ? -21.252 -3.214 11.286 1.00 98.25 89 LYS A O 1
ATOM 664 N N . ILE A 1 90 ? -19.425 -1.975 10.871 1.00 98.31 90 ILE A N 1
ATOM 665 C CA . ILE A 1 90 ? -19.568 -1.077 12.030 1.00 98.31 90 ILE A CA 1
ATOM 666 C C . ILE A 1 90 ? -20.710 -0.077 11.800 1.00 98.31 90 ILE A C 1
ATOM 668 O O . ILE A 1 90 ? -21.464 0.235 12.727 1.00 98.31 90 ILE A O 1
ATOM 672 N N . GLY A 1 91 ? -20.844 0.431 10.573 1.00 98.00 91 GLY A N 1
ATOM 673 C CA . GLY A 1 91 ? -21.799 1.474 10.223 1.00 98.00 91 GLY A CA 1
ATOM 674 C C . GLY A 1 91 ? -21.518 2.783 10.965 1.00 98.00 91 GLY A C 1
ATOM 675 O O . GLY A 1 91 ? -20.363 3.147 11.190 1.00 98.00 91 GLY A O 1
ATOM 676 N N . LYS A 1 92 ? -22.583 3.501 11.347 1.00 97.62 92 LYS A N 1
ATOM 677 C CA . LYS A 1 92 ? -22.538 4.721 12.183 1.00 97.62 92 LYS A CA 1
ATOM 678 C C . LYS A 1 92 ? -21.646 5.856 11.641 1.00 97.62 92 LYS A C 1
ATOM 680 O O . LYS A 1 92 ? -21.135 6.655 12.418 1.00 97.62 92 LYS A O 1
ATOM 685 N N . GLY A 1 93 ? -21.456 5.951 10.326 1.00 96.81 93 GLY A N 1
ATOM 686 C CA . GLY A 1 93 ? -20.579 6.969 9.737 1.00 96.81 93 GLY A CA 1
ATOM 687 C C . GLY A 1 93 ? -19.086 6.630 9.821 1.00 96.81 93 GLY A C 1
ATOM 688 O O . GLY A 1 93 ? -18.246 7.504 9.589 1.00 96.81 93 GLY A O 1
ATOM 689 N N . SER A 1 94 ? -18.732 5.388 10.183 1.00 97.88 94 SER A N 1
ATOM 690 C CA . SER A 1 94 ? -17.336 4.953 10.308 1.00 97.88 94 SER A CA 1
ATOM 691 C C . SER A 1 94 ? -16.563 5.033 8.990 1.00 97.88 94 SER A C 1
ATOM 693 O O . SER A 1 94 ? -15.352 5.232 9.012 1.00 97.88 94 SER A O 1
ATOM 695 N N . GLU A 1 95 ? -17.232 4.997 7.836 1.00 96.50 95 GLU A N 1
ATOM 696 C CA . GLU A 1 95 ? -16.615 5.129 6.514 1.00 96.50 95 GLU A CA 1
ATOM 697 C C . GLU A 1 95 ? -15.794 6.416 6.353 1.00 96.50 95 GLU A C 1
ATOM 699 O O . GLU A 1 95 ? -14.836 6.447 5.582 1.00 96.50 95 GLU A O 1
ATOM 704 N N . LYS A 1 96 ? -16.109 7.464 7.127 1.00 95.25 96 LYS A N 1
ATOM 705 C CA . LYS A 1 96 ? -15.322 8.703 7.191 1.00 95.25 96 LYS A CA 1
ATOM 706 C C . LYS A 1 96 ? -13.879 8.466 7.656 1.00 95.25 96 LYS A C 1
ATOM 708 O O . LYS A 1 96 ? -12.979 9.213 7.268 1.00 95.25 96 LYS A O 1
ATOM 713 N N . TYR A 1 97 ? -13.662 7.451 8.486 1.00 96.44 97 TYR A N 1
ATOM 714 C CA . TYR A 1 97 ? -12.367 7.125 9.079 1.00 96.44 97 TYR A CA 1
ATOM 715 C C . TYR A 1 97 ? -11.606 6.047 8.291 1.00 96.44 97 TYR A C 1
ATOM 717 O O . TYR A 1 97 ? -10.406 5.872 8.496 1.00 96.44 97 TYR A O 1
ATOM 725 N N . ALA A 1 98 ? -12.260 5.350 7.358 1.00 96.62 98 ALA A N 1
ATOM 726 C CA . ALA A 1 98 ? -11.659 4.270 6.579 1.00 96.62 98 ALA A CA 1
ATOM 727 C C . ALA A 1 98 ? -10.784 4.809 5.428 1.00 96.62 98 ALA A C 1
ATOM 729 O O . ALA A 1 98 ? -11.282 5.248 4.392 1.00 96.62 98 ALA A O 1
ATOM 730 N N . ILE A 1 99 ? -9.459 4.765 5.599 1.00 95.69 99 ILE A N 1
ATOM 731 C CA . ILE A 1 99 ? -8.494 5.297 4.623 1.00 95.69 99 ILE A CA 1
ATOM 732 C C . ILE A 1 99 ? -8.063 4.223 3.630 1.00 95.69 99 ILE A C 1
ATOM 734 O O . ILE A 1 99 ? -7.157 3.436 3.895 1.00 95.69 99 ILE A O 1
ATOM 738 N N . HIS A 1 100 ? -8.715 4.208 2.466 1.00 96.31 100 HIS A N 1
ATOM 739 C CA . HIS A 1 100 ? -8.435 3.254 1.397 1.00 96.31 100 HIS A CA 1
ATOM 740 C C . HIS A 1 100 ? -8.724 3.834 0.003 1.00 96.31 100 HIS A C 1
ATOM 742 O O . HIS A 1 100 ? -9.538 4.746 -0.144 1.00 96.31 100 HIS A O 1
ATOM 748 N N . ILE A 1 101 ? -8.169 3.224 -1.048 1.00 96.00 101 ILE A N 1
ATOM 749 C CA . ILE A 1 101 ? -8.601 3.426 -2.443 1.00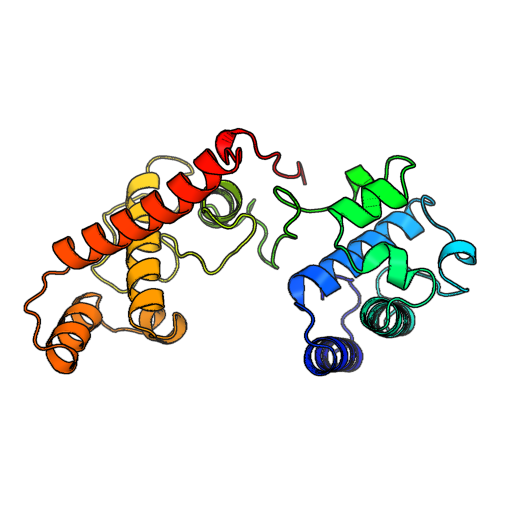 96.00 101 ILE A CA 1
ATOM 750 C C . ILE A 1 101 ? -9.121 2.090 -2.958 1.00 96.00 101 ILE A C 1
ATOM 752 O O . ILE A 1 101 ? -8.393 1.106 -3.033 1.00 96.00 101 ILE A O 1
ATOM 756 N N . HIS A 1 102 ? -10.420 2.049 -3.261 1.00 94.75 102 HIS A N 1
ATOM 757 C CA . HIS A 1 102 ? -11.114 0.839 -3.718 1.00 94.75 102 HIS A CA 1
ATOM 758 C C . HIS A 1 102 ? -10.900 -0.408 -2.819 1.00 94.75 102 HIS A C 1
ATOM 760 O O . HIS A 1 102 ? -10.805 -1.533 -3.290 1.00 94.75 102 HIS A O 1
ATOM 766 N N . GLY A 1 103 ? -10.854 -0.214 -1.501 1.00 95.69 103 GLY A N 1
ATOM 767 C CA . GLY A 1 103 ? -10.687 -1.277 -0.509 1.00 95.69 103 GLY A CA 1
ATOM 768 C C . GLY A 1 103 ? -9.247 -1.548 -0.081 1.00 95.69 103 GLY A C 1
ATOM 769 O O . GLY A 1 103 ? -9.076 -2.179 0.948 1.00 95.69 103 GLY A O 1
ATOM 770 N N . GLN A 1 104 ? -8.240 -1.041 -0.800 1.00 97.00 104 GLN A N 1
ATOM 771 C CA . GLN A 1 104 ? -6.835 -1.185 -0.413 1.00 97.00 104 GLN A CA 1
ATOM 772 C C . GLN A 1 104 ? -6.379 0.002 0.444 1.00 97.00 104 GLN A C 1
ATOM 774 O O . GLN A 1 104 ? -6.498 1.159 0.025 1.00 97.00 104 GLN A O 1
ATOM 779 N N . GLU A 1 105 ? -5.850 -0.277 1.631 1.00 97.25 105 GLU A N 1
ATOM 780 C CA . GLU A 1 105 ? -5.318 0.720 2.560 1.00 97.25 105 GLU A CA 1
ATOM 781 C C . GLU A 1 105 ? -4.052 1.397 2.011 1.00 97.25 105 GLU A C 1
ATOM 783 O O . GLU A 1 105 ? -3.212 0.755 1.376 1.00 97.25 105 GLU A O 1
ATOM 788 N N . LEU A 1 106 ? -3.910 2.705 2.263 1.00 94.44 106 LEU A N 1
ATOM 789 C CA . LEU A 1 106 ? -2.747 3.475 1.811 1.00 94.44 106 LEU A CA 1
ATOM 790 C C . LEU A 1 106 ? -1.483 3.149 2.632 1.00 94.44 106 LEU A C 1
ATOM 792 O O . LEU A 1 106 ? -1.565 2.929 3.843 1.00 94.44 106 LEU A O 1
ATOM 796 N N . PRO A 1 107 ? -0.292 3.174 2.004 1.00 93.75 107 PRO A N 1
ATOM 797 C CA . PRO A 1 107 ? 0.977 2.952 2.681 1.00 93.75 107 PRO A CA 1
ATOM 798 C C . PRO A 1 107 ? 1.471 4.235 3.373 1.00 93.75 107 PRO A C 1
ATOM 800 O O . PRO A 1 107 ? 0.836 5.287 3.323 1.00 93.75 107 PRO A O 1
ATOM 803 N N . ALA A 1 108 ? 2.634 4.163 4.025 1.00 90.81 108 ALA A N 1
ATOM 804 C CA . ALA A 1 108 ? 3.184 5.230 4.866 1.00 90.81 108 ALA A CA 1
ATOM 805 C C . ALA A 1 108 ? 3.842 6.396 4.091 1.00 90.81 108 ALA A C 1
ATOM 807 O O . ALA A 1 108 ? 4.903 6.880 4.486 1.00 90.81 108 ALA A O 1
ATOM 808 N N . HIS A 1 109 ? 3.214 6.867 3.010 1.00 89.69 109 HIS A N 1
ATOM 809 C CA . HIS A 1 109 ? 3.616 8.100 2.329 1.00 89.69 109 HIS A CA 1
ATOM 810 C C . HIS A 1 109 ? 2.398 8.965 2.035 1.00 89.69 109 HIS A C 1
ATOM 812 O O . HIS A 1 109 ? 1.464 8.511 1.372 1.00 89.69 109 HIS A O 1
ATOM 818 N N . ASP A 1 110 ? 2.442 10.209 2.510 1.00 88.56 110 ASP A N 1
ATOM 819 C CA . ASP A 1 110 ? 1.384 11.186 2.290 1.00 88.56 110 ASP A CA 1
ATOM 820 C C . ASP A 1 110 ? 1.427 11.690 0.830 1.00 88.56 110 ASP A C 1
ATOM 822 O O . ASP A 1 110 ? 2.384 12.375 0.441 1.00 88.56 110 ASP A O 1
ATOM 826 N N . PRO A 1 111 ? 0.408 11.382 0.002 1.00 86.56 111 PRO A N 1
ATOM 827 C CA . PRO A 1 111 ? 0.388 11.789 -1.400 1.00 86.56 111 PRO A CA 1
ATOM 828 C C . PRO A 1 111 ? 0.242 13.308 -1.590 1.00 86.56 111 PRO A C 1
ATOM 830 O O . PRO A 1 111 ? 0.507 13.802 -2.685 1.00 86.56 111 PRO A O 1
ATOM 833 N N . LYS A 1 112 ? -0.122 14.072 -0.547 1.00 83.81 112 LYS A N 1
ATOM 834 C CA . LYS A 1 112 ? -0.143 15.546 -0.594 1.00 83.81 112 LYS A CA 1
ATOM 835 C C . LYS A 1 112 ? 1.265 16.138 -0.679 1.00 83.81 112 LYS A C 1
ATOM 837 O O . LYS A 1 112 ? 1.415 17.265 -1.141 1.00 83.81 112 LYS A O 1
ATOM 842 N N . LEU A 1 113 ? 2.277 15.391 -0.228 1.00 80.25 113 LEU A N 1
ATOM 843 C CA . LEU A 1 113 ? 3.680 15.816 -0.199 1.00 80.25 113 LEU A CA 1
ATOM 844 C C . LEU A 1 113 ? 4.555 15.070 -1.216 1.00 80.25 113 LEU A C 1
ATOM 846 O O . LEU A 1 113 ? 5.657 15.518 -1.508 1.00 80.25 113 LEU A O 1
ATOM 850 N N . GLY A 1 114 ? 4.075 13.950 -1.764 1.00 78.44 114 GLY A N 1
ATOM 851 C CA . GLY A 1 114 ? 4.748 13.213 -2.831 1.00 78.44 114 GLY A CA 1
ATOM 852 C C . GLY A 1 114 ? 3.895 13.168 -4.091 1.00 78.44 114 GLY A C 1
ATOM 853 O O . GLY A 1 114 ? 3.034 12.301 -4.234 1.00 78.44 114 GLY A O 1
ATOM 854 N N . TYR A 1 115 ? 4.167 14.085 -5.021 1.00 81.94 115 TYR A N 1
ATOM 855 C CA . TYR A 1 115 ? 3.380 14.312 -6.241 1.00 81.94 115 TYR A CA 1
ATOM 856 C C . TYR A 1 115 ? 3.146 13.043 -7.077 1.00 81.94 115 TYR A C 1
ATOM 858 O O . TYR A 1 115 ? 2.087 12.858 -7.678 1.00 81.94 115 TYR A O 1
ATOM 866 N N . PHE A 1 116 ? 4.129 12.148 -7.094 1.00 87.69 116 PHE A N 1
ATOM 867 C CA . PHE A 1 116 ? 4.078 10.888 -7.826 1.00 87.69 116 PHE A CA 1
ATOM 868 C C . PHE A 1 116 ? 3.201 9.831 -7.145 1.00 87.69 116 PHE A C 1
ATOM 870 O O . PHE A 1 116 ? 2.496 9.095 -7.835 1.00 87.69 116 PHE A O 1
ATOM 877 N N . TYR A 1 117 ? 3.171 9.791 -5.807 1.00 90.94 117 TYR A N 1
ATOM 878 C CA . TYR A 1 117 ? 2.392 8.799 -5.063 1.00 90.94 117 TYR A CA 1
ATOM 879 C C . TYR A 1 117 ? 0.906 8.900 -5.370 1.00 90.94 117 TYR A C 1
A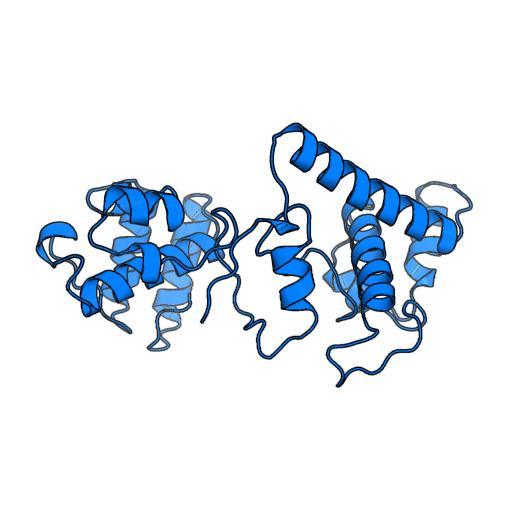TOM 881 O O . TYR A 1 117 ? 0.265 7.874 -5.563 1.00 90.94 117 TYR A O 1
ATOM 889 N N . GLN A 1 118 ? 0.359 10.113 -5.486 1.00 88.56 118 GLN A N 1
ATOM 890 C CA . GLN A 1 118 ? -1.058 10.293 -5.805 1.00 88.56 118 GLN A CA 1
ATOM 891 C C . GLN A 1 118 ? -1.436 9.642 -7.141 1.00 88.56 118 GLN A C 1
ATOM 893 O O . GLN A 1 118 ? -2.465 8.969 -7.247 1.00 88.56 118 GLN A O 1
ATOM 898 N N . THR A 1 119 ? -0.591 9.832 -8.156 1.00 90.12 119 THR A N 1
ATOM 899 C CA . THR A 1 119 ? -0.774 9.239 -9.484 1.00 90.12 119 THR A CA 1
ATOM 900 C C . THR A 1 119 ? -0.707 7.719 -9.385 1.00 90.12 119 THR A C 1
ATOM 902 O O . THR A 1 119 ? -1.649 7.051 -9.809 1.00 90.12 119 THR A O 1
ATOM 905 N N . THR A 1 120 ? 0.325 7.170 -8.738 1.00 93.50 120 THR A N 1
ATOM 906 C CA . THR A 1 120 ? 0.478 5.718 -8.570 1.00 93.50 120 THR A CA 1
ATOM 907 C C . THR A 1 120 ? -0.688 5.102 -7.794 1.00 93.50 120 THR A C 1
ATOM 909 O O . THR A 1 120 ? -1.283 4.123 -8.239 1.00 93.50 120 THR A O 1
ATOM 912 N N . TYR A 1 121 ? -1.062 5.686 -6.655 1.00 94.31 121 TYR A N 1
ATOM 913 C CA . TYR A 1 121 ? -2.103 5.163 -5.770 1.00 94.31 121 TYR A CA 1
ATOM 914 C C . TYR A 1 121 ? -3.471 5.096 -6.434 1.00 94.31 121 TYR A C 1
ATOM 916 O O . TYR A 1 121 ? -4.249 4.189 -6.133 1.00 94.31 121 TYR A O 1
ATOM 924 N N . ARG A 1 122 ? -3.784 6.058 -7.305 1.00 91.81 122 ARG A N 1
ATOM 925 C CA . ARG A 1 122 ? -5.077 6.106 -7.983 1.00 91.81 122 ARG A CA 1
ATOM 926 C C . ARG A 1 122 ? -5.079 5.341 -9.302 1.00 91.81 122 ARG A C 1
ATOM 928 O O . ARG A 1 122 ? -6.085 4.709 -9.614 1.00 91.81 122 ARG A O 1
ATOM 935 N N . LEU A 1 123 ? -4.017 5.469 -10.097 1.00 92.31 123 LEU A N 1
ATOM 936 C CA . LEU A 1 123 ? -4.024 5.102 -11.515 1.00 92.31 123 LEU A CA 1
ATOM 937 C C . LEU A 1 123 ? -3.284 3.800 -11.835 1.00 92.31 123 LEU A C 1
ATOM 939 O O . LEU A 1 123 ? -3.423 3.319 -12.960 1.00 92.31 123 LEU A O 1
ATOM 943 N N . ASP A 1 124 ? -2.545 3.197 -10.899 1.00 94.19 124 ASP A N 1
ATOM 944 C CA . ASP A 1 124 ? -2.047 1.832 -11.100 1.00 94.19 124 ASP A CA 1
ATOM 945 C C . ASP A 1 124 ? -3.202 0.812 -11.073 1.00 94.19 124 ASP A C 1
ATOM 947 O O . ASP A 1 124 ? -4.269 1.043 -10.499 1.00 94.19 124 ASP A O 1
ATOM 951 N N . ALA A 1 125 ? -2.995 -0.345 -11.704 1.00 94.56 125 ALA A N 1
ATOM 952 C CA . ALA A 1 125 ? -3.978 -1.425 -11.703 1.00 94.56 125 ALA A CA 1
ATOM 953 C C . ALA A 1 125 ? -4.193 -2.039 -10.306 1.00 94.56 125 ALA A C 1
ATOM 955 O O . ALA A 1 125 ? -5.211 -2.679 -10.052 1.00 94.56 125 ALA A O 1
ATOM 956 N N . THR A 1 126 ? -3.248 -1.847 -9.391 1.00 93.75 126 THR A N 1
ATOM 957 C CA . THR A 1 126 ? -3.375 -2.168 -7.972 1.00 93.75 126 THR A CA 1
ATOM 958 C C . THR A 1 126 ? -3.365 -0.865 -7.168 1.00 93.75 126 THR A C 1
ATOM 960 O O . THR A 1 126 ? -2.295 -0.285 -6.973 1.00 93.75 126 THR A O 1
ATOM 963 N N . PRO A 1 127 ? -4.537 -0.373 -6.724 1.00 93.69 127 PRO A N 1
ATOM 964 C CA . PRO A 1 127 ? -4.639 0.931 -6.080 1.00 93.69 127 PRO A CA 1
ATOM 965 C C . PRO A 1 127 ? -3.891 0.961 -4.744 1.00 93.69 127 PRO A C 1
ATOM 967 O O . PRO A 1 127 ? -3.603 -0.081 -4.161 1.00 93.69 127 PRO A O 1
ATOM 970 N N . ALA A 1 128 ? -3.589 2.164 -4.254 1.00 94.50 128 ALA A N 1
ATOM 971 C CA . ALA A 1 128 ? -2.957 2.402 -2.953 1.00 94.50 128 ALA A CA 1
ATOM 972 C C . ALA A 1 128 ? -1.652 1.605 -2.719 1.00 94.50 128 ALA A C 1
ATOM 974 O O . ALA A 1 128 ? -1.340 1.205 -1.601 1.00 94.50 128 ALA A O 1
ATOM 975 N N . ARG A 1 129 ? -0.844 1.387 -3.766 1.00 92.44 129 ARG A N 1
ATOM 976 C CA . ARG A 1 129 ? 0.493 0.780 -3.651 1.00 92.44 129 ARG A CA 1
ATOM 977 C C . ARG A 1 129 ? 1.591 1.758 -4.042 1.00 92.44 129 ARG A C 1
ATOM 979 O O . ARG A 1 129 ? 1.513 2.400 -5.078 1.00 92.44 129 ARG A O 1
ATOM 986 N N . HIS A 1 130 ? 2.651 1.821 -3.238 1.00 93.06 130 HIS A N 1
ATOM 987 C CA . HIS A 1 130 ? 3.808 2.693 -3.484 1.00 93.06 130 HIS A CA 1
ATOM 988 C C . HIS A 1 130 ? 4.904 2.025 -4.330 1.00 93.06 130 HIS A C 1
ATOM 990 O O . HIS A 1 130 ? 5.770 2.698 -4.871 1.00 93.06 130 HIS A O 1
ATOM 996 N N . THR A 1 131 ? 4.857 0.699 -4.486 1.00 92.62 131 THR A N 1
ATOM 997 C CA . THR A 1 131 ? 5.902 -0.103 -5.149 1.00 92.62 131 THR A CA 1
ATOM 998 C C . THR A 1 131 ? 5.652 -0.346 -6.640 1.00 92.62 131 THR A C 1
ATOM 1000 O O . THR A 1 131 ? 6.251 -1.238 -7.237 1.00 92.62 131 THR A O 1
ATOM 1003 N N . GLN A 1 132 ? 4.738 0.405 -7.260 1.00 92.38 132 GLN A N 1
ATOM 1004 C CA . GLN A 1 132 ? 4.370 0.212 -8.671 1.00 92.38 132 GLN A CA 1
ATOM 1005 C C . GLN A 1 132 ? 5.244 1.020 -9.637 1.00 92.38 132 GLN A C 1
ATOM 1007 O O . GLN A 1 132 ? 5.176 0.810 -10.845 1.00 92.38 132 GLN A O 1
ATOM 1012 N N . GLY A 1 133 ? 6.175 1.813 -9.105 1.00 91.19 133 GLY A N 1
ATOM 1013 C CA . GLY A 1 133 ? 7.116 2.604 -9.884 1.00 91.19 133 GLY A CA 1
ATOM 1014 C C . GLY A 1 133 ? 6.534 3.953 -10.269 1.00 91.19 133 GLY A C 1
ATOM 1015 O O . GLY A 1 133 ? 5.323 4.120 -10.416 1.00 91.19 133 GLY A O 1
ATOM 1016 N N . SER A 1 134 ? 7.428 4.918 -10.407 1.00 93.25 134 SER A N 1
ATOM 1017 C CA . SER A 1 134 ? 7.124 6.299 -10.756 1.00 93.25 134 SER A CA 1
ATOM 1018 C C . SER A 1 134 ? 8.404 6.969 -11.257 1.00 93.25 134 SER A C 1
ATOM 1020 O O . SER A 1 134 ? 9.430 6.311 -11.427 1.00 93.25 134 SER A O 1
ATOM 1022 N N . GLU A 1 135 ? 8.361 8.277 -11.454 1.00 92.00 135 GLU A N 1
ATOM 1023 C CA . GLU A 1 135 ? 9.526 9.123 -11.684 1.00 92.00 135 GLU A CA 1
ATOM 1024 C C . GLU A 1 135 ? 10.481 9.218 -10.473 1.00 92.00 135 GLU A C 1
ATOM 1026 O O . GLU A 1 135 ? 11.610 9.681 -10.622 1.00 92.00 135 GLU A O 1
ATOM 1031 N N . GLU A 1 136 ? 10.071 8.778 -9.279 1.00 89.19 136 GLU A N 1
ATOM 1032 C CA . GLU A 1 136 ? 10.945 8.711 -8.101 1.00 89.19 136 GLU A CA 1
ATOM 1033 C C . GLU A 1 136 ? 11.827 7.454 -8.127 1.00 89.19 136 GLU A C 1
ATOM 1035 O O . GLU A 1 136 ? 11.346 6.344 -8.366 1.00 89.19 136 GLU A O 1
ATOM 1040 N N . GLY A 1 137 ? 13.121 7.613 -7.827 1.00 86.38 137 GLY A N 1
ATOM 1041 C CA . GLY A 1 137 ? 14.061 6.491 -7.713 1.00 86.38 137 GLY A CA 1
ATOM 1042 C C . GLY A 1 137 ? 14.453 5.831 -9.039 1.00 86.38 137 GLY A C 1
ATOM 1043 O O . GLY A 1 137 ? 15.071 4.768 -9.031 1.00 86.38 137 GLY A O 1
ATOM 1044 N N . ALA A 1 138 ? 14.104 6.441 -10.172 1.00 90.94 138 ALA A N 1
ATOM 1045 C CA . ALA A 1 138 ? 14.550 6.002 -11.486 1.00 90.94 138 ALA A CA 1
ATOM 1046 C C . ALA A 1 138 ? 16.082 6.124 -11.633 1.00 90.94 138 ALA A C 1
ATOM 1048 O O . ALA A 1 138 ? 16.648 7.144 -11.222 1.00 90.94 138 ALA A O 1
ATOM 1049 N N . PRO A 1 139 ? 16.762 5.138 -12.250 1.00 92.12 139 PRO A N 1
ATOM 1050 C CA . PRO A 1 139 ? 18.194 5.232 -12.501 1.00 92.12 139 PRO A CA 1
ATOM 1051 C C . PRO A 1 139 ? 18.526 6.377 -13.477 1.00 92.12 139 PRO A C 1
ATOM 1053 O O . PRO A 1 139 ? 17.685 6.759 -14.304 1.00 92.12 139 PRO A O 1
ATOM 1056 N N . PRO A 1 140 ? 19.758 6.918 -13.427 1.00 91.19 140 PRO A N 1
ATOM 1057 C CA . PRO A 1 140 ? 20.194 7.972 -14.336 1.00 91.19 140 PRO A CA 1
ATOM 1058 C C . PRO A 1 140 ? 20.003 7.602 -15.814 1.00 91.19 140 PRO A C 1
ATOM 1060 O O . PRO A 1 140 ? 20.233 6.463 -16.224 1.00 91.19 140 PRO A O 1
ATOM 1063 N N . GLY A 1 141 ? 19.586 8.586 -16.616 1.00 89.06 141 GLY A N 1
ATOM 1064 C CA . GLY A 1 141 ? 19.388 8.436 -18.062 1.00 89.06 141 GLY A CA 1
ATOM 1065 C C . GLY A 1 141 ? 18.067 7.785 -18.486 1.00 89.06 141 GLY A C 1
ATOM 1066 O O . GLY A 1 141 ? 17.826 7.664 -19.683 1.00 89.06 141 GLY A O 1
ATOM 1067 N N . LEU A 1 142 ? 17.206 7.380 -17.543 1.00 94.50 142 LEU A N 1
ATOM 1068 C CA . LEU A 1 142 ? 15.920 6.756 -17.869 1.00 94.50 142 LEU A CA 1
ATOM 1069 C C . LEU A 1 142 ? 14.822 7.768 -18.223 1.00 94.50 142 LEU A C 1
ATOM 1071 O O . LEU A 1 142 ? 14.072 7.566 -19.175 1.00 94.50 142 LEU A O 1
ATOM 1075 N N . LEU A 1 143 ? 14.666 8.803 -17.398 1.00 95.50 143 LEU A N 1
ATOM 1076 C CA . LEU A 1 143 ? 13.511 9.695 -17.462 1.00 95.50 143 LEU A CA 1
ATOM 1077 C C . LEU A 1 143 ? 13.729 10.840 -18.460 1.00 95.50 143 LEU A C 1
ATOM 1079 O O . LEU A 1 143 ? 14.854 11.325 -18.581 1.00 95.50 143 LEU A O 1
ATOM 1083 N N . PRO A 1 144 ? 12.662 11.317 -19.126 1.00 95.00 144 PRO A N 1
ATOM 1084 C CA . PRO A 1 144 ? 12.707 12.586 -19.847 1.00 95.00 144 PRO A CA 1
ATOM 1085 C C . PRO A 1 144 ? 12.890 13.762 -18.875 1.00 95.00 144 PRO A C 1
ATOM 1087 O O . PRO A 1 144 ? 12.671 13.616 -17.673 1.00 95.00 144 PRO A O 1
ATOM 1090 N N . ASP A 1 145 ? 13.222 14.945 -19.395 1.00 93.69 145 ASP A N 1
ATOM 1091 C CA . ASP A 1 145 ? 13.244 16.176 -18.599 1.00 93.69 145 ASP A CA 1
ATOM 1092 C C . ASP A 1 145 ? 11.825 16.588 -18.176 1.00 93.69 145 ASP A C 1
ATOM 1094 O O . ASP A 1 145 ? 10.888 16.588 -18.978 1.00 93.69 145 ASP A O 1
ATOM 1098 N N . PHE A 1 146 ? 11.666 16.972 -16.909 1.00 92.81 146 PHE A N 1
ATOM 1099 C CA . PHE A 1 146 ? 10.419 17.505 -16.359 1.00 92.81 146 PHE A CA 1
ATOM 1100 C C . PHE A 1 146 ? 10.694 18.402 -15.148 1.00 92.81 146 PHE A C 1
ATOM 1102 O O . PHE A 1 146 ? 11.733 18.293 -14.495 1.00 92.81 146 PHE A O 1
ATOM 1109 N N . ASP A 1 147 ? 9.738 19.272 -14.820 1.00 90.62 147 ASP A N 1
ATOM 1110 C CA . ASP A 1 147 ? 9.788 20.079 -13.601 1.00 90.62 147 ASP A CA 1
ATOM 1111 C C . ASP A 1 147 ? 9.374 19.235 -12.386 1.00 90.62 147 ASP A C 1
ATOM 1113 O O . ASP A 1 147 ? 8.243 18.750 -12.299 1.00 90.62 147 ASP A O 1
ATOM 1117 N N . LYS A 1 148 ? 10.300 19.046 -11.444 1.00 86.25 148 LYS A N 1
ATOM 1118 C CA . LYS A 1 148 ? 10.075 18.248 -10.233 1.00 86.25 148 LYS A CA 1
ATOM 1119 C C . LYS A 1 148 ? 9.150 18.933 -9.225 1.00 86.25 148 LYS A C 1
ATOM 1121 O O . LYS A 1 148 ? 8.512 18.218 -8.459 1.00 86.25 148 LYS A O 1
ATOM 1126 N N . GLU A 1 149 ? 9.037 20.259 -9.277 1.00 85.62 149 GLU A N 1
ATOM 1127 C CA . GLU A 1 149 ? 8.252 21.075 -8.338 1.00 85.62 149 GLU A CA 1
ATOM 1128 C C . GLU A 1 149 ? 6.824 21.358 -8.842 1.00 85.62 149 GLU A C 1
ATOM 1130 O O . GLU A 1 149 ? 5.984 21.891 -8.116 1.00 85.62 149 GLU A O 1
ATOM 1135 N N . SER A 1 150 ? 6.519 21.012 -10.097 1.00 86.25 150 SER A N 1
ATOM 1136 C CA . SER A 1 150 ? 5.204 21.248 -10.699 1.00 86.25 150 SER A CA 1
ATOM 1137 C C . SER A 1 150 ? 4.250 20.075 -10.488 1.00 86.25 150 SER A C 1
ATOM 1139 O O . SER A 1 150 ? 4.631 18.916 -10.560 1.00 86.25 150 SER A O 1
ATOM 1141 N N . PHE A 1 151 ? 2.952 20.341 -10.340 1.00 81.12 151 PHE A N 1
ATOM 1142 C CA . PHE A 1 151 ? 1.929 19.287 -10.442 1.00 81.12 151 PHE A CA 1
ATOM 1143 C C . PHE A 1 151 ? 1.626 18.887 -11.896 1.00 81.12 151 PHE A C 1
ATOM 1145 O O . PHE A 1 151 ? 0.964 17.880 -12.148 1.00 81.12 151 PHE A O 1
ATOM 1152 N N . SER A 1 152 ? 2.082 19.678 -12.866 1.00 87.38 152 SER A N 1
ATOM 1153 C CA . SER A 1 152 ? 1.750 19.523 -14.284 1.00 87.38 152 SER A CA 1
ATOM 1154 C C . SER A 1 152 ? 2.940 19.012 -15.098 1.00 87.38 152 SER A C 1
ATOM 1156 O O . SER A 1 152 ? 4.089 19.205 -14.721 1.00 87.38 152 SER A O 1
ATOM 1158 N N . GLY A 1 153 ? 2.669 18.347 -16.226 1.00 89.75 153 GLY A N 1
ATOM 1159 C CA . GLY A 1 153 ? 3.714 17.936 -17.176 1.00 89.75 153 GLY A CA 1
ATOM 1160 C C . GLY A 1 153 ? 4.545 16.709 -16.777 1.00 89.75 153 GLY A C 1
ATOM 1161 O O . GLY A 1 153 ? 5.496 16.378 -17.472 1.00 89.75 153 GLY A O 1
ATOM 1162 N N . ARG A 1 154 ? 4.184 15.998 -15.701 1.00 91.31 154 ARG A N 1
ATOM 1163 C CA . ARG A 1 154 ? 4.963 14.858 -15.164 1.00 91.31 154 ARG A CA 1
ATOM 1164 C C . ARG A 1 154 ? 4.484 13.487 -15.648 1.00 91.31 154 ARG A C 1
ATOM 1166 O O . ARG A 1 154 ? 5.113 12.477 -15.360 1.00 91.31 154 ARG A O 1
ATOM 1173 N N . GLY A 1 155 ? 3.388 13.447 -16.410 1.00 93.19 155 GLY A N 1
ATOM 1174 C CA . GLY A 1 155 ? 2.751 12.200 -16.845 1.00 93.19 155 GLY A CA 1
ATOM 1175 C C . GLY A 1 155 ? 3.665 11.287 -17.664 1.00 93.19 155 GLY A C 1
ATOM 1176 O O . GLY A 1 155 ? 3.651 10.079 -17.451 1.00 93.19 155 GLY A O 1
ATOM 1177 N N . GLU A 1 156 ? 4.493 11.849 -18.550 1.00 95.25 156 GLU A N 1
ATOM 1178 C CA . GLU A 1 156 ? 5.427 11.044 -19.348 1.00 95.25 156 GLU A CA 1
ATOM 1179 C C . GLU A 1 156 ? 6.550 10.462 -18.481 1.00 95.25 156 GLU A C 1
ATOM 1181 O O . GLU A 1 156 ? 6.828 9.269 -18.559 1.00 95.25 156 GLU A O 1
ATOM 1186 N N . ALA A 1 157 ? 7.140 11.259 -17.583 1.00 95.62 157 ALA A N 1
ATOM 1187 C CA . ALA A 1 157 ? 8.149 10.768 -16.646 1.00 95.62 157 ALA A CA 1
ATOM 1188 C C . ALA A 1 157 ? 7.591 9.657 -15.739 1.00 95.62 157 ALA A C 1
ATOM 1190 O O . ALA A 1 157 ? 8.226 8.614 -15.579 1.00 95.62 157 ALA A O 1
ATOM 1191 N N . HIS A 1 158 ? 6.370 9.837 -15.226 1.00 95.44 158 HIS A N 1
ATOM 1192 C CA . HIS A 1 158 ? 5.673 8.814 -14.450 1.00 95.44 158 HIS A CA 1
ATOM 1193 C C . HIS A 1 158 ? 5.487 7.528 -15.258 1.00 95.44 158 HIS A C 1
ATOM 1195 O O . HIS A 1 158 ? 5.855 6.450 -14.798 1.00 95.44 158 HIS A O 1
ATOM 1201 N N . LYS A 1 159 ? 4.975 7.644 -16.493 1.00 96.00 159 LYS A N 1
ATOM 1202 C CA . LYS A 1 159 ? 4.775 6.515 -17.410 1.00 96.00 159 LYS A CA 1
ATOM 1203 C C . LYS A 1 159 ? 6.075 5.743 -17.629 1.00 96.00 159 LYS A C 1
ATOM 1205 O O . LYS A 1 159 ? 6.073 4.518 -17.506 1.00 96.00 159 LYS A O 1
ATOM 1210 N N . VAL A 1 160 ? 7.172 6.432 -17.953 1.00 97.12 160 VAL A N 1
ATOM 1211 C CA . VAL A 1 160 ? 8.472 5.783 -18.181 1.00 97.12 160 VAL A CA 1
ATOM 1212 C C . VAL A 1 160 ? 8.938 5.052 -16.920 1.00 97.12 160 VAL A C 1
ATOM 1214 O O . VAL A 1 160 ? 9.289 3.875 -17.002 1.00 97.12 160 VAL A O 1
ATOM 1217 N N . GLY A 1 161 ? 8.874 5.703 -15.757 1.00 95.94 161 GLY A N 1
ATOM 1218 C CA . GLY A 1 161 ? 9.278 5.110 -14.483 1.00 95.94 161 GLY A CA 1
ATOM 1219 C C . GLY A 1 161 ? 8.441 3.894 -14.064 1.00 95.94 161 GLY A C 1
ATOM 1220 O O . GLY A 1 161 ? 8.995 2.853 -13.700 1.00 95.94 161 GLY A O 1
ATOM 1221 N N . SER A 1 162 ? 7.111 3.961 -14.181 1.00 96.25 162 SER A N 1
ATOM 1222 C CA . SER A 1 162 ? 6.224 2.823 -13.889 1.00 96.25 162 SER A CA 1
ATOM 1223 C C . SER A 1 162 ? 6.445 1.661 -14.865 1.00 96.25 162 SER A C 1
ATOM 1225 O O . SER A 1 162 ? 6.547 0.507 -14.443 1.00 96.25 162 SER A O 1
ATOM 1227 N N . ASN A 1 163 ? 6.594 1.947 -16.165 1.00 97.31 163 ASN A N 1
ATOM 1228 C CA . ASN A 1 163 ? 6.878 0.921 -17.171 1.00 97.31 163 ASN A CA 1
ATOM 1229 C C . ASN A 1 163 ? 8.221 0.234 -16.907 1.00 97.31 163 ASN A C 1
ATOM 1231 O O . ASN A 1 163 ? 8.298 -0.994 -16.972 1.00 97.31 163 ASN A O 1
ATOM 1235 N N . PHE A 1 164 ? 9.253 1.008 -16.560 1.00 96.31 164 PHE A N 1
ATOM 1236 C CA . PHE A 1 164 ? 10.549 0.480 -16.144 1.00 96.31 164 PHE A CA 1
ATOM 1237 C C . PHE A 1 164 ? 10.420 -0.466 -14.948 1.00 96.31 164 PHE A C 1
ATOM 1239 O O . PHE A 1 164 ? 10.905 -1.597 -14.988 1.00 96.31 164 PHE A O 1
ATOM 1246 N N . ASN A 1 165 ? 9.678 -0.060 -13.918 1.00 95.88 165 ASN A N 1
ATOM 1247 C CA . ASN A 1 165 ? 9.461 -0.891 -12.740 1.00 95.88 165 ASN A CA 1
ATOM 1248 C C . ASN A 1 165 ? 8.696 -2.193 -13.054 1.00 95.88 165 ASN A C 1
ATOM 1250 O O . ASN A 1 165 ? 8.981 -3.237 -12.468 1.00 95.88 165 ASN A O 1
ATOM 1254 N N . HIS A 1 166 ? 7.763 -2.190 -14.013 1.00 96.38 166 HIS A N 1
ATOM 1255 C CA . HIS A 1 166 ? 7.126 -3.431 -14.474 1.00 96.38 166 HIS A CA 1
ATOM 1256 C C . HIS A 1 166 ? 8.112 -4.403 -15.126 1.00 96.38 166 HIS A C 1
ATOM 1258 O O . HIS A 1 166 ? 7.967 -5.614 -14.943 1.00 96.38 166 HIS A O 1
ATOM 1264 N N . ILE A 1 167 ? 9.120 -3.899 -15.842 1.00 95.00 167 ILE A N 1
ATOM 1265 C CA . ILE A 1 167 ? 10.188 -4.735 -16.408 1.00 95.00 167 ILE A CA 1
ATOM 1266 C C . ILE A 1 167 ? 11.058 -5.295 -15.288 1.00 95.00 167 ILE A C 1
ATOM 1268 O O . ILE A 1 167 ? 11.257 -6.503 -15.254 1.00 95.00 167 ILE A O 1
ATOM 1272 N N . VAL A 1 168 ? 11.499 -4.455 -14.345 1.00 94.44 168 VAL A N 1
ATOM 1273 C CA . VAL A 1 168 ? 12.285 -4.873 -13.167 1.00 94.44 168 VAL A CA 1
ATOM 1274 C C . VAL A 1 168 ? 11.575 -6.002 -12.412 1.00 94.44 168 VAL A C 1
ATOM 1276 O O . VAL A 1 168 ? 12.159 -7.065 -12.198 1.00 94.44 168 VAL A O 1
ATOM 1279 N N . ASN A 1 169 ? 10.287 -5.823 -12.108 1.00 94.56 169 ASN A N 1
ATOM 1280 C CA . ASN A 1 169 ? 9.479 -6.837 -11.432 1.00 94.56 169 ASN A CA 1
ATOM 1281 C C . ASN A 1 169 ? 9.343 -8.127 -12.260 1.00 94.56 169 ASN A C 1
ATOM 1283 O O . ASN A 1 169 ? 9.435 -9.224 -11.712 1.00 94.56 169 ASN A O 1
ATOM 1287 N N . SER A 1 170 ? 9.146 -8.016 -13.577 1.00 93.94 170 SER A N 1
ATOM 1288 C CA . SER A 1 170 ? 8.968 -9.181 -14.462 1.00 93.94 170 SER A CA 1
ATOM 1289 C C . SER A 1 170 ? 10.271 -9.928 -14.743 1.00 93.94 170 SER A C 1
ATOM 1291 O O . SER A 1 170 ? 10.245 -11.131 -14.980 1.00 93.94 170 SER A O 1
ATOM 1293 N N . ALA A 1 171 ? 11.407 -9.234 -14.678 1.00 92.50 171 ALA A N 1
ATOM 1294 C CA . ALA A 1 171 ? 12.741 -9.819 -14.751 1.00 92.50 171 ALA A CA 1
ATOM 1295 C C . ALA A 1 171 ? 13.137 -10.548 -13.452 1.00 92.50 171 ALA A C 1
ATOM 1297 O O . ALA A 1 171 ? 14.210 -11.144 -13.387 1.00 92.50 171 ALA A O 1
ATOM 1298 N N . GLY A 1 172 ? 12.298 -10.491 -12.407 1.00 91.19 172 GLY A N 1
ATOM 1299 C CA . GLY A 1 172 ? 12.608 -11.044 -11.088 1.00 91.19 172 GLY A CA 1
ATOM 1300 C C . GLY A 1 172 ? 13.667 -10.240 -10.329 1.00 91.19 172 GLY A C 1
ATOM 1301 O O . GLY A 1 172 ? 14.262 -10.748 -9.379 1.00 91.19 172 GLY A O 1
ATOM 1302 N N . MET A 1 173 ? 13.923 -8.996 -10.741 1.00 91.12 173 MET A N 1
ATOM 1303 C CA . MET A 1 173 ? 14.899 -8.122 -10.105 1.00 91.12 173 MET A CA 1
ATOM 1304 C C . MET A 1 173 ? 14.259 -7.370 -8.935 1.00 91.12 173 MET A C 1
ATOM 1306 O O . MET A 1 173 ? 13.118 -6.918 -8.998 1.00 91.12 173 MET A O 1
ATOM 1310 N N . CYS A 1 174 ? 15.015 -7.206 -7.849 1.00 92.06 174 CYS A N 1
ATOM 1311 C CA . CYS A 1 174 ? 14.589 -6.372 -6.731 1.00 92.06 174 CYS A CA 1
ATOM 1312 C C . CYS A 1 174 ? 14.539 -4.895 -7.152 1.00 92.06 174 CYS A C 1
ATOM 1314 O O . CYS A 1 174 ? 15.524 -4.360 -7.661 1.00 92.06 174 CYS A O 1
ATOM 1316 N N . MET A 1 175 ? 13.435 -4.209 -6.850 1.00 92.06 175 MET A N 1
ATOM 1317 C CA . MET A 1 175 ? 13.287 -2.769 -7.095 1.00 92.06 175 MET A CA 1
ATOM 1318 C C . MET A 1 175 ? 14.412 -1.946 -6.447 1.00 92.06 175 MET A C 1
ATOM 1320 O O . MET A 1 175 ? 14.924 -1.022 -7.067 1.00 92.06 175 MET A O 1
ATOM 1324 N N . PHE A 1 176 ? 14.874 -2.309 -5.244 1.00 91.81 176 PHE A N 1
ATOM 1325 C CA . PHE A 1 176 ? 15.981 -1.596 -4.593 1.00 91.81 176 PHE A CA 1
ATOM 1326 C C . PHE A 1 176 ? 17.313 -1.746 -5.335 1.00 91.81 176 PHE A C 1
ATOM 1328 O O . PHE A 1 176 ? 18.121 -0.821 -5.327 1.00 91.81 176 PHE A O 1
ATOM 1335 N N . MET A 1 177 ? 17.529 -2.871 -6.025 1.00 89.38 177 MET A N 1
ATOM 1336 C CA . MET A 1 177 ? 18.684 -2.995 -6.915 1.00 89.38 177 MET A CA 1
ATOM 1337 C C . MET A 1 177 ? 18.540 -2.034 -8.091 1.00 89.38 177 MET A C 1
ATOM 1339 O O . MET A 1 177 ? 19.467 -1.284 -8.363 1.00 89.38 177 MET A O 1
ATOM 1343 N N . ALA A 1 178 ? 17.362 -1.976 -8.718 1.00 87.25 178 ALA A N 1
ATOM 1344 C CA . ALA A 1 178 ? 17.104 -1.067 -9.833 1.00 87.25 178 ALA A CA 1
ATOM 1345 C C . ALA A 1 178 ? 17.316 0.419 -9.470 1.00 87.25 178 ALA A C 1
ATOM 1347 O O . ALA A 1 178 ? 17.891 1.163 -10.261 1.00 87.25 178 ALA A O 1
ATOM 1348 N N . MET A 1 179 ? 16.930 0.830 -8.257 1.00 88.75 179 MET A N 1
ATOM 1349 C CA . MET A 1 179 ? 17.114 2.201 -7.747 1.00 88.75 179 MET A CA 1
ATOM 1350 C C . MET A 1 179 ? 18.581 2.578 -7.483 1.00 88.75 179 MET A C 1
ATOM 1352 O O . MET A 1 179 ? 18.893 3.754 -7.312 1.00 88.75 179 MET A O 1
ATOM 1356 N N . THR A 1 180 ? 19.480 1.594 -7.406 1.00 90.25 180 THR A N 1
ATOM 1357 C CA . THR A 1 180 ? 20.911 1.799 -7.113 1.00 90.25 180 THR A CA 1
ATOM 1358 C C . THR A 1 180 ? 21.807 1.548 -8.323 1.00 90.25 180 THR A C 1
ATOM 1360 O O . THR A 1 180 ? 23.032 1.620 -8.207 1.00 90.25 180 THR A O 1
ATOM 1363 N N . LEU A 1 181 ? 21.218 1.276 -9.492 1.00 90.31 181 LEU A N 1
ATOM 1364 C CA . LEU A 1 181 ? 21.974 1.080 -10.721 1.00 90.31 181 LEU A CA 1
ATOM 1365 C C . LEU A 1 181 ? 22.664 2.381 -11.152 1.00 90.31 181 LEU A C 1
ATOM 1367 O O . LEU A 1 181 ? 22.065 3.456 -11.070 1.00 90.31 181 LEU A O 1
ATOM 1371 N N . PRO A 1 182 ? 23.905 2.297 -11.664 1.00 92.19 182 PRO A N 1
ATOM 1372 C CA . PRO A 1 182 ? 24.631 3.473 -12.136 1.00 92.19 182 PRO A CA 1
ATOM 1373 C C . PRO A 1 182 ? 23.986 4.109 -13.378 1.00 92.19 182 PRO A C 1
ATOM 1375 O O . PRO A 1 182 ? 24.159 5.304 -13.605 1.00 92.19 182 PRO A O 1
ATOM 1378 N N . ALA A 1 183 ? 23.244 3.325 -14.163 1.00 92.88 183 ALA A N 1
ATOM 1379 C CA . ALA A 1 183 ? 22.514 3.760 -15.344 1.00 92.88 183 ALA A CA 1
ATOM 1380 C C . ALA A 1 183 ? 21.411 2.744 -15.696 1.00 92.88 183 ALA A C 1
ATOM 1382 O O . ALA A 1 183 ? 21.413 1.603 -15.225 1.00 92.88 183 ALA A O 1
ATOM 1383 N N . ALA A 1 184 ? 20.432 3.177 -16.492 1.00 89.44 184 ALA A N 1
ATOM 1384 C CA . ALA A 1 184 ? 19.280 2.352 -16.860 1.00 89.44 184 ALA A CA 1
ATOM 1385 C C . ALA A 1 184 ? 19.634 1.174 -17.791 1.00 89.44 184 ALA A C 1
ATOM 1387 O O . ALA A 1 184 ? 19.002 0.118 -17.729 1.00 89.44 184 ALA A O 1
ATOM 1388 N N . ASP A 1 185 ? 20.644 1.351 -18.642 1.00 92.25 185 ASP A N 1
ATOM 1389 C CA . ASP A 1 185 ? 21.153 0.372 -19.615 1.00 92.25 185 ASP A CA 1
ATOM 1390 C C . ASP A 1 185 ? 21.692 -0.918 -18.976 1.00 92.25 185 ASP A C 1
ATOM 1392 O O . ASP A 1 185 ? 21.629 -1.984 -19.594 1.00 92.25 185 ASP A O 1
ATOM 1396 N N . VAL A 1 186 ? 22.087 -0.880 -17.704 1.00 92.62 186 VAL A N 1
ATOM 1397 C CA . VAL A 1 186 ? 22.457 -2.085 -16.947 1.00 92.62 186 VAL A CA 1
ATOM 1398 C C . VAL A 1 186 ? 21.340 -3.139 -16.977 1.00 92.62 186 VAL A C 1
ATOM 1400 O O . VAL A 1 186 ? 21.621 -4.337 -17.025 1.00 92.62 186 VAL A O 1
ATOM 1403 N N . VAL A 1 187 ? 20.064 -2.731 -17.015 1.00 92.25 187 VAL A N 1
ATOM 1404 C CA . VAL A 1 187 ? 18.945 -3.681 -17.152 1.00 92.25 187 VAL A CA 1
ATOM 1405 C C . VAL A 1 187 ? 18.921 -4.323 -18.541 1.00 92.25 187 VAL A C 1
ATOM 1407 O O . VAL A 1 187 ? 18.698 -5.528 -18.639 1.00 92.25 187 VAL A O 1
ATOM 1410 N N . THR A 1 188 ? 19.179 -3.568 -19.615 1.00 93.31 188 THR A N 1
ATOM 1411 C CA . THR A 1 188 ? 19.261 -4.137 -20.975 1.00 93.31 188 THR A CA 1
ATOM 1412 C C . THR A 1 188 ? 20.431 -5.103 -21.123 1.00 93.31 188 THR A C 1
ATOM 1414 O O . THR A 1 188 ? 20.262 -6.185 -21.690 1.00 93.31 188 THR A O 1
ATOM 1417 N N . GLU A 1 189 ? 21.590 -4.765 -20.556 1.00 93.00 189 GLU A N 1
ATOM 1418 C CA . GLU A 1 189 ? 22.769 -5.634 -20.553 1.00 93.00 189 GLU A CA 1
ATOM 1419 C C . GLU A 1 189 ? 22.503 -6.925 -19.774 1.00 93.00 189 GLU A C 1
ATOM 1421 O O . GLU A 1 189 ? 22.773 -8.019 -20.271 1.00 93.00 189 GLU A O 1
ATOM 1426 N N . PHE A 1 190 ? 21.901 -6.811 -18.585 1.00 92.06 190 PHE A N 1
ATOM 1427 C CA . PHE A 1 190 ? 21.518 -7.959 -17.767 1.00 92.06 190 PHE A CA 1
ATOM 1428 C C . PHE A 1 190 ? 20.545 -8.887 -18.504 1.00 92.06 190 PHE A C 1
ATOM 1430 O O . PHE A 1 190 ? 20.768 -10.098 -18.568 1.00 92.06 190 PHE A O 1
ATOM 1437 N N . MET A 1 191 ? 19.486 -8.327 -19.098 1.00 93.25 191 MET A N 1
ATOM 1438 C CA . MET A 1 191 ? 18.507 -9.105 -19.858 1.00 93.25 191 MET A CA 1
ATOM 1439 C C . MET A 1 191 ? 19.167 -9.830 -21.031 1.00 93.25 191 MET A C 1
ATOM 1441 O O . MET A 1 191 ? 18.931 -11.027 -21.210 1.00 93.25 191 MET A O 1
ATOM 1445 N N . SER A 1 192 ? 20.038 -9.148 -21.776 1.00 94.06 192 SER A N 1
ATOM 1446 C CA . SER A 1 192 ? 20.759 -9.737 -22.910 1.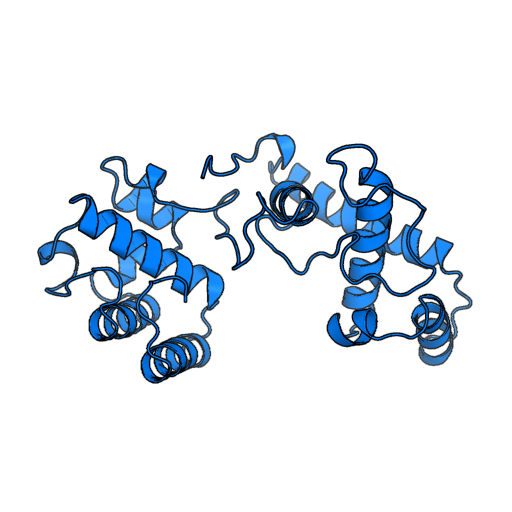00 94.06 192 SER A CA 1
ATOM 1447 C C . SER A 1 192 ? 21.690 -10.865 -22.465 1.00 94.06 192 SER A C 1
ATOM 1449 O O . SER A 1 192 ? 21.683 -11.942 -23.059 1.00 94.06 192 SER A O 1
ATOM 1451 N N . ALA A 1 193 ? 22.435 -10.666 -21.375 1.00 93.81 193 ALA A N 1
ATOM 1452 C CA . ALA A 1 193 ? 23.364 -11.659 -20.841 1.00 93.81 193 ALA A CA 1
ATOM 1453 C C . ALA A 1 193 ? 22.665 -12.931 -20.331 1.00 93.81 193 ALA A C 1
ATOM 1455 O O . ALA A 1 193 ? 23.189 -14.031 -20.503 1.00 93.81 193 ALA A O 1
ATOM 1456 N N . VAL A 1 194 ? 21.491 -12.795 -19.706 1.00 94.06 194 VAL A N 1
ATOM 1457 C CA . VAL A 1 194 ? 20.752 -13.929 -19.123 1.00 94.06 194 VAL A CA 1
ATOM 1458 C C . VAL A 1 194 ? 19.910 -14.664 -20.165 1.00 94.06 194 VAL A C 1
ATOM 1460 O O . VAL A 1 194 ? 19.825 -15.891 -20.133 1.00 94.06 194 VAL A O 1
ATOM 1463 N N . THR A 1 195 ? 19.262 -13.930 -21.072 1.00 94.25 195 THR A N 1
ATOM 1464 C CA . THR A 1 195 ? 18.271 -14.503 -22.003 1.00 94.25 195 THR A CA 1
ATOM 1465 C C . THR A 1 195 ? 18.824 -14.768 -23.402 1.00 94.25 195 THR A C 1
ATOM 1467 O O . THR A 1 195 ? 18.233 -15.542 -24.154 1.00 94.25 195 THR A O 1
ATOM 1470 N N . GLY A 1 196 ? 19.938 -14.126 -23.767 1.00 95.38 196 GLY A N 1
ATOM 1471 C CA . GLY A 1 196 ? 20.462 -14.109 -25.132 1.00 95.38 196 GLY A CA 1
ATOM 1472 C C . GLY A 1 196 ? 19.642 -13.256 -26.106 1.00 95.38 196 GLY A C 1
ATOM 1473 O O . GLY A 1 196 ? 19.894 -13.313 -27.308 1.00 95.38 196 GLY A O 1
ATOM 1474 N N . TRP A 1 197 ? 18.643 -12.503 -25.631 1.00 94.06 197 TRP A N 1
ATOM 1475 C CA . TRP A 1 197 ? 17.847 -11.608 -26.470 1.00 94.06 197 TRP A CA 1
ATOM 1476 C C . TRP A 1 197 ? 18.541 -10.261 -26.620 1.00 94.06 197 TRP A C 1
ATOM 1478 O O . TRP A 1 197 ? 18.851 -9.615 -25.626 1.00 94.06 197 TRP A O 1
ATOM 1488 N N . ASP A 1 198 ? 18.729 -9.820 -27.859 1.00 90.62 198 ASP A N 1
ATOM 1489 C CA . ASP A 1 198 ? 19.189 -8.466 -28.154 1.00 90.62 198 ASP A CA 1
ATOM 1490 C C . ASP A 1 198 ? 17.994 -7.509 -28.045 1.00 90.62 198 ASP A C 1
ATOM 1492 O O . ASP A 1 198 ? 17.124 -7.490 -28.918 1.00 90.62 198 ASP A O 1
ATOM 1496 N N . MET A 1 199 ? 17.887 -6.805 -26.915 1.00 90.38 199 MET A N 1
ATOM 1497 C CA . MET A 1 199 ? 16.776 -5.897 -26.626 1.00 90.38 199 MET A CA 1
ATOM 1498 C C . MET A 1 199 ? 17.273 -4.496 -26.309 1.00 90.38 199 MET A C 1
ATOM 1500 O O . MET A 1 199 ? 18.112 -4.282 -25.432 1.00 90.38 199 MET A O 1
ATOM 1504 N N . THR A 1 200 ? 16.648 -3.515 -26.943 1.00 95.25 200 THR A N 1
ATOM 1505 C CA . THR A 1 200 ? 16.858 -2.101 -26.633 1.00 95.25 200 THR A CA 1
ATOM 1506 C C . THR A 1 200 ? 16.032 -1.658 -25.420 1.00 95.25 200 THR A C 1
ATOM 1508 O O . THR A 1 200 ? 14.979 -2.225 -25.107 1.00 95.25 200 THR A O 1
ATOM 1511 N N . MET A 1 201 ? 16.443 -0.565 -24.764 1.00 95.06 201 MET A N 1
ATOM 1512 C CA . MET A 1 201 ? 15.664 0.035 -23.668 1.00 95.06 201 MET A CA 1
ATOM 1513 C C . MET A 1 201 ? 14.251 0.430 -24.125 1.00 95.06 201 MET A C 1
ATOM 1515 O O . MET A 1 201 ? 13.283 0.251 -23.390 1.00 95.06 201 MET A O 1
ATOM 1519 N N . GLY A 1 202 ? 14.102 0.909 -25.364 1.00 96.38 202 GLY A N 1
ATOM 1520 C CA . GLY A 1 202 ? 12.794 1.239 -25.934 1.00 96.38 202 GLY A CA 1
ATOM 1521 C C . GLY A 1 202 ? 11.868 0.023 -26.059 1.00 96.38 202 GLY A C 1
ATOM 1522 O O . GLY A 1 202 ? 10.679 0.112 -25.744 1.00 96.38 202 GLY A O 1
ATOM 1523 N N . GLU A 1 203 ? 12.395 -1.134 -26.464 1.00 96.06 203 GLU A N 1
ATOM 1524 C CA . GLU A 1 203 ? 11.626 -2.385 -26.539 1.00 96.06 203 GLU A CA 1
ATOM 1525 C C . GLU A 1 203 ? 11.252 -2.927 -25.159 1.00 96.06 203 GLU A C 1
ATOM 1527 O O . GLU A 1 203 ? 10.132 -3.429 -24.975 1.00 96.06 203 GLU A O 1
ATOM 1532 N N . LEU A 1 204 ? 12.149 -2.785 -24.178 1.00 95.50 204 LEU A N 1
ATOM 1533 C CA . LEU A 1 204 ? 11.836 -3.085 -22.785 1.00 95.50 204 LEU A CA 1
ATOM 1534 C C . LEU A 1 204 ? 10.710 -2.176 -22.288 1.00 95.50 204 LEU A C 1
ATOM 1536 O O . LEU A 1 204 ? 9.678 -2.694 -21.865 1.00 95.50 204 LEU A O 1
ATOM 1540 N N . LEU A 1 205 ? 10.829 -0.851 -22.420 1.00 97.50 205 LEU A N 1
ATOM 1541 C CA . LEU A 1 205 ? 9.796 0.107 -21.999 1.00 97.50 205 LEU A CA 1
ATOM 1542 C C . LEU A 1 205 ? 8.438 -0.160 -22.658 1.00 97.50 205 LEU A C 1
ATOM 1544 O O . LEU A 1 205 ? 7.411 -0.124 -21.978 1.00 97.50 205 LEU A O 1
ATOM 1548 N N . LYS A 1 206 ? 8.419 -0.528 -23.945 1.00 98.06 206 LYS A N 1
ATOM 1549 C CA . LYS A 1 206 ? 7.199 -0.964 -24.647 1.00 98.06 206 LYS A CA 1
ATOM 1550 C C . LYS A 1 206 ? 6.613 -2.255 -24.063 1.00 98.06 206 LYS A C 1
ATOM 1552 O O . LYS A 1 206 ? 5.397 -2.450 -24.061 1.00 98.06 206 LYS A O 1
ATOM 1557 N N . THR A 1 207 ? 7.455 -3.151 -23.555 1.00 97.19 207 THR A N 1
ATOM 1558 C CA . THR A 1 207 ? 7.012 -4.341 -22.816 1.00 97.19 207 THR A CA 1
ATOM 1559 C C . THR A 1 207 ? 6.430 -3.970 -21.452 1.00 97.19 207 THR A C 1
ATOM 1561 O O . THR A 1 207 ? 5.359 -4.471 -21.114 1.00 97.19 207 THR A O 1
ATOM 1564 N N . GLY A 1 208 ? 7.047 -3.042 -20.716 1.00 97.62 208 GLY A N 1
ATOM 1565 C CA . GLY A 1 208 ? 6.479 -2.478 -19.485 1.00 97.62 208 GLY A CA 1
ATOM 1566 C C . GLY A 1 208 ? 5.106 -1.833 -19.708 1.00 97.62 208 GLY A C 1
ATOM 1567 O O . GLY A 1 208 ? 4.154 -2.127 -18.982 1.00 97.62 208 GLY A O 1
ATOM 1568 N N . GLU A 1 209 ? 4.963 -1.054 -20.783 1.00 98.31 209 GLU A N 1
ATOM 1569 C CA . GLU A 1 209 ? 3.686 -0.461 -21.199 1.00 98.31 209 GLU A CA 1
ATOM 1570 C C . GLU A 1 209 ? 2.632 -1.533 -21.501 1.00 98.31 209 GLU A C 1
ATOM 1572 O O . GLU A 1 209 ? 1.482 -1.417 -21.067 1.00 98.31 209 GLU A O 1
ATOM 1577 N N . ARG A 1 210 ? 3.011 -2.607 -22.204 1.00 98.56 210 ARG A N 1
ATOM 1578 C CA . ARG A 1 210 ? 2.118 -3.744 -22.477 1.00 98.56 210 ARG A CA 1
ATOM 1579 C C . ARG A 1 210 ? 1.617 -4.385 -21.182 1.00 98.56 210 ARG A C 1
ATOM 1581 O O . ARG A 1 210 ? 0.433 -4.696 -21.089 1.00 98.56 210 ARG A O 1
ATOM 1588 N N . ILE A 1 211 ? 2.494 -4.567 -20.194 1.00 98.19 211 ILE A N 1
ATOM 1589 C CA . ILE A 1 211 ? 2.140 -5.135 -18.885 1.00 98.19 211 ILE A CA 1
ATOM 1590 C C . ILE A 1 211 ? 1.159 -4.216 -18.153 1.00 98.19 211 ILE A C 1
ATOM 1592 O O . ILE A 1 211 ? 0.119 -4.691 -17.696 1.00 98.19 211 ILE A O 1
ATOM 1596 N N . SER A 1 212 ? 1.448 -2.912 -18.087 1.00 97.00 212 SER A N 1
ATOM 1597 C CA . SER A 1 212 ? 0.562 -1.924 -17.457 1.00 97.00 212 SER A CA 1
ATOM 1598 C C . SER A 1 212 ? -0.839 -1.947 -18.081 1.00 97.00 212 SER A C 1
ATOM 1600 O O . SER A 1 212 ? -1.842 -2.129 -17.385 1.00 97.00 212 SER A O 1
ATOM 1602 N N . ASN A 1 213 ? -0.909 -1.888 -19.416 1.00 97.44 213 ASN A N 1
ATOM 1603 C CA . ASN A 1 213 ? -2.172 -1.926 -20.150 1.00 97.44 213 ASN A CA 1
ATOM 1604 C C . ASN A 1 213 ? -2.922 -3.249 -19.966 1.00 97.44 213 ASN A C 1
ATOM 1606 O O . ASN A 1 213 ? -4.140 -3.232 -19.821 1.00 97.44 213 ASN A O 1
ATOM 1610 N N . LEU A 1 214 ? -2.231 -4.393 -19.937 1.00 98.25 214 LEU A N 1
ATOM 1611 C CA . LEU A 1 214 ? -2.876 -5.692 -19.725 1.00 98.25 214 LEU A CA 1
ATOM 1612 C C . LEU A 1 214 ? -3.482 -5.805 -18.319 1.00 98.25 214 LEU A C 1
ATOM 1614 O O . LEU A 1 214 ? -4.607 -6.288 -18.177 1.00 98.25 214 LEU A O 1
ATOM 1618 N N . ARG A 1 215 ? -2.770 -5.325 -17.290 1.00 97.06 215 ARG A N 1
ATOM 1619 C CA . ARG A 1 215 ? -3.282 -5.274 -15.911 1.00 97.06 215 ARG A CA 1
ATOM 1620 C C . ARG A 1 215 ? -4.524 -4.383 -15.821 1.00 97.06 215 ARG A C 1
ATOM 1622 O O . ARG A 1 215 ? -5.505 -4.769 -15.193 1.00 97.06 215 ARG A O 1
ATOM 1629 N N . GLN A 1 216 ? -4.527 -3.237 -16.504 1.00 96.31 216 GLN A N 1
ATOM 1630 C CA . GLN A 1 216 ? -5.710 -2.373 -16.547 1.00 96.31 216 GLN A CA 1
ATOM 1631 C C . GLN A 1 216 ? -6.854 -2.948 -17.390 1.00 96.31 216 GLN A C 1
ATOM 1633 O O . GLN A 1 216 ? -8.015 -2.821 -17.011 1.00 96.31 216 GLN A O 1
ATOM 1638 N N . ALA A 1 217 ? -6.560 -3.630 -18.496 1.00 97.81 217 ALA A N 1
ATOM 1639 C CA . ALA A 1 217 ? -7.576 -4.306 -19.297 1.00 97.81 217 ALA A CA 1
ATOM 1640 C C . ALA A 1 217 ? -8.286 -5.405 -18.492 1.00 97.81 217 ALA A C 1
ATOM 1642 O O . ALA A 1 217 ? -9.505 -5.545 -18.593 1.00 97.81 217 ALA A O 1
ATOM 1643 N N . PHE A 1 218 ? -7.543 -6.141 -17.654 1.00 97.88 218 PHE A N 1
ATOM 1644 C CA . PHE A 1 218 ? -8.127 -7.068 -16.685 1.00 97.88 218 PHE A CA 1
ATOM 1645 C C . PHE A 1 218 ? -9.094 -6.339 -15.746 1.00 97.88 218 PHE A C 1
ATOM 1647 O O . PHE A 1 218 ? -10.249 -6.737 -15.644 1.00 97.88 218 PHE A O 1
ATOM 1654 N N . ASN A 1 219 ? -8.664 -5.237 -15.128 1.00 96.94 219 ASN A N 1
ATOM 1655 C CA . ASN A 1 219 ? -9.513 -4.453 -14.230 1.00 96.94 219 ASN A CA 1
ATOM 1656 C C . ASN A 1 219 ? -10.799 -3.965 -14.904 1.00 96.94 219 ASN A C 1
ATOM 1658 O O . ASN A 1 219 ? -11.884 -4.174 -14.370 1.00 96.94 219 ASN A O 1
ATOM 1662 N N . ILE A 1 220 ? -10.694 -3.375 -16.097 1.00 96.75 220 ILE A N 1
ATOM 1663 C CA . ILE A 1 220 ? -11.854 -2.876 -16.847 1.00 96.75 220 ILE A CA 1
ATOM 1664 C C . ILE A 1 220 ? -12.823 -4.019 -17.170 1.00 96.75 220 ILE A C 1
ATOM 1666 O O . ILE A 1 220 ? -14.033 -3.844 -17.031 1.00 96.75 220 ILE A O 1
ATOM 1670 N N . ARG A 1 221 ? -12.308 -5.197 -17.554 1.00 97.88 221 ARG A N 1
ATOM 1671 C CA . ARG A 1 221 ? -13.126 -6.399 -17.785 1.00 97.88 221 ARG A CA 1
ATOM 1672 C C . ARG A 1 221 ? -13.898 -6.812 -16.527 1.00 97.88 221 ARG A C 1
ATOM 1674 O O . ARG A 1 221 ? -15.066 -7.163 -16.640 1.00 97.88 221 ARG A O 1
ATOM 1681 N N . GLU A 1 222 ? -13.271 -6.726 -15.355 1.00 97.50 222 GLU A N 1
ATOM 1682 C CA . GLU A 1 222 ? -13.897 -7.009 -14.053 1.00 97.50 222 GLU A CA 1
ATOM 1683 C C . GLU A 1 222 ? -14.763 -5.848 -13.517 1.00 97.50 222 GLU A C 1
ATOM 1685 O O . GLU A 1 222 ? -15.251 -5.900 -12.389 1.00 97.50 222 GLU A O 1
ATOM 1690 N N . GLY A 1 223 ? -14.978 -4.787 -14.305 1.00 96.19 223 GLY A N 1
ATOM 1691 C CA . GLY A 1 223 ? -15.818 -3.647 -13.926 1.00 96.19 223 GLY A CA 1
ATOM 1692 C C . GLY A 1 223 ? -15.120 -2.597 -13.057 1.00 96.19 223 GLY A C 1
ATOM 1693 O O . GLY A 1 223 ? -15.779 -1.716 -12.502 1.00 96.19 223 GLY A O 1
ATOM 1694 N N . LEU A 1 224 ? -13.793 -2.653 -12.942 1.00 95.69 224 LEU A N 1
ATOM 1695 C CA . LEU A 1 224 ? -12.993 -1.689 -12.198 1.00 95.69 224 LEU A CA 1
ATOM 1696 C C . LEU A 1 224 ? -12.511 -0.560 -13.111 1.00 95.69 224 LEU A C 1
ATOM 1698 O O . LEU A 1 224 ? -11.814 -0.785 -14.098 1.00 95.69 224 LEU A O 1
ATOM 1702 N N . ASN A 1 225 ? -12.850 0.679 -12.748 1.00 93.25 225 ASN A N 1
ATOM 1703 C CA . ASN A 1 225 ? -12.383 1.877 -13.438 1.00 93.25 225 ASN A CA 1
ATOM 1704 C C . ASN A 1 225 ? -11.641 2.805 -12.455 1.00 93.25 225 ASN A C 1
ATOM 1706 O O . ASN A 1 225 ? -12.305 3.449 -11.635 1.00 93.25 225 ASN A O 1
ATOM 1710 N N . PRO A 1 226 ? -10.303 2.945 -12.553 1.00 92.12 226 PRO A N 1
ATOM 1711 C CA . PRO A 1 226 ? -9.518 3.766 -11.625 1.00 92.12 226 PRO A CA 1
ATOM 1712 C C . PRO A 1 226 ? -9.890 5.256 -11.647 1.00 92.12 226 PRO A C 1
ATOM 1714 O O . PRO A 1 226 ? -9.703 5.973 -10.661 1.00 92.12 226 PRO A O 1
ATOM 1717 N N . LEU A 1 227 ? -10.496 5.742 -12.736 1.00 92.06 227 LEU A N 1
ATOM 1718 C CA . LEU A 1 227 ? -10.989 7.118 -12.810 1.00 92.06 227 LEU A CA 1
ATOM 1719 C C . LEU A 1 227 ? -12.177 7.361 -11.869 1.00 92.06 227 LEU A C 1
ATOM 1721 O O . LEU A 1 227 ? -12.361 8.490 -11.417 1.00 92.06 227 LEU A O 1
ATOM 1725 N N . GLN A 1 228 ? -12.936 6.309 -11.547 1.00 93.19 228 GLN A N 1
ATOM 1726 C CA . GLN A 1 228 ? -14.095 6.345 -10.648 1.00 93.19 228 GLN A CA 1
ATOM 1727 C C . GLN A 1 228 ? -13.728 6.045 -9.189 1.00 93.19 228 GLN A C 1
ATOM 1729 O O . GLN A 1 228 ? -14.584 6.125 -8.309 1.00 93.19 228 GLN A O 1
ATOM 1734 N N . PHE A 1 229 ? -12.475 5.680 -8.904 1.00 93.44 229 PHE A N 1
ATOM 1735 C CA . PHE A 1 229 ? -12.059 5.411 -7.535 1.00 93.44 229 PHE A CA 1
ATOM 1736 C C . PHE A 1 229 ? -12.056 6.702 -6.722 1.00 93.44 229 PHE A C 1
ATOM 1738 O O . PHE A 1 229 ? -11.421 7.693 -7.092 1.00 93.44 229 PHE A O 1
ATOM 1745 N N . LYS A 1 230 ? -12.755 6.669 -5.585 1.00 91.06 230 LYS A N 1
ATOM 1746 C CA . LYS A 1 230 ? -12.688 7.731 -4.589 1.00 91.06 230 LYS A CA 1
ATOM 1747 C C . LYS A 1 230 ? -11.328 7.666 -3.898 1.00 91.06 230 LYS A C 1
ATOM 1749 O O . LYS A 1 230 ? -10.949 6.616 -3.381 1.00 91.06 230 LYS A O 1
ATOM 1754 N N . VAL A 1 231 ? -10.623 8.791 -3.891 1.00 90.38 231 VAL A N 1
ATOM 1755 C CA . VAL A 1 231 ? -9.445 8.996 -3.047 1.00 90.38 231 VAL A CA 1
ATOM 1756 C C . VAL A 1 231 ? -9.912 9.702 -1.771 1.00 90.38 231 VAL A C 1
ATOM 1758 O O . VAL A 1 231 ? -10.748 10.600 -1.884 1.00 90.38 231 VAL A O 1
ATOM 1761 N N . PRO A 1 232 ? -9.456 9.293 -0.574 1.00 89.31 232 PRO A N 1
ATOM 1762 C CA . PRO A 1 232 ? -9.801 9.985 0.664 1.00 89.31 232 PRO A CA 1
ATOM 1763 C C . PRO A 1 232 ? -9.419 11.472 0.626 1.00 89.31 232 PRO A C 1
ATOM 1765 O O . PRO A 1 232 ? -8.369 11.832 0.102 1.00 89.31 232 PRO A O 1
ATOM 1768 N N . ASP A 1 233 ? -10.263 12.328 1.207 1.00 83.38 233 ASP A N 1
ATOM 1769 C CA . ASP A 1 233 ? -10.096 13.792 1.180 1.00 83.38 233 ASP A CA 1
ATOM 1770 C C . ASP A 1 233 ? -9.053 14.319 2.193 1.00 83.38 233 ASP A C 1
ATOM 1772 O O . ASP A 1 233 ? -8.880 15.531 2.327 1.00 83.38 233 ASP A O 1
ATOM 1776 N N . ARG A 1 234 ? -8.387 13.430 2.943 1.00 78.88 234 ARG A N 1
ATOM 1777 C CA . ARG A 1 234 ? -7.451 13.765 4.025 1.00 78.88 234 ARG A CA 1
ATOM 1778 C C . ARG A 1 234 ? -6.113 13.072 3.873 1.00 78.88 234 ARG A C 1
ATOM 1780 O O . ARG A 1 234 ? -6.091 11.920 3.395 1.00 78.88 234 ARG A O 1
#

InterPro domains:
  IPR001203 Aldehyde ferredoxin oxidoreductase, C-terminal [PF01314] (2-234)
  IPR013984 Aldehyde ferredoxin oxidoreductase, domain 2 [G3DSA:1.10.569.10] (1-107)
  IPR036021 Aldehyde ferredoxin oxidoreductase-like, C-terminal [SSF48310] (2-233)
  IPR051919 Tungsten-dependent aldehyde ferredoxin oxidoreductase [PTHR3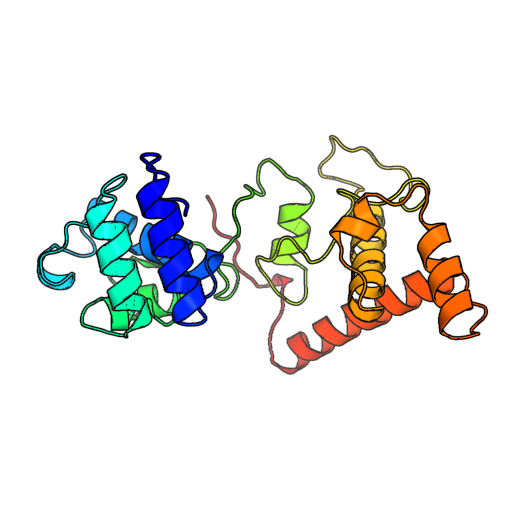0038] (3-227)

pLDDT: mean 93.87, std 6.43, range [53.69, 98.75]